Protein AF-A0A9P6E8Z8-F1 (afdb_monomer_lite)

Foldseek 3Di:
DDDDDDPPDVVLVVLLVVVCVVVVVQWDFDFDCDPPRDRDPDTFTDRPDPVSVVVVVVVVVVDFQVSLLSNLLSQEPVPVVDDPVLSVQLSVVSVQQLDQDAFDADPPGDTHHRHVAEQDDALLSQQPCLPPQWYKYAHSTDDLFQFGIWTHHHLEIEREGEDEPPDGTDNVRSVVSSCVNHHPNNVRGHYHYYYDYDPPPPPPDDD

Sequence (207 aa):
MKPVGSICDDTQIHLAKKLSLKTEQILIKKVYRAESEELSSTFVFGIPTSYLAEVFWNVRAQISNAQALSLFVTLSSHWLTRTAAGWAHEQCMHAYMTGTGKPLSLLPSGLLHPTTRMLSGTVNALSYVGGQDNFYWFPSVEDFEGVDALLGEKDDIYALQATIVDEHRSPIQGLRKVWNAIAPVARLKKWHIVYCGGQSGSSAGLY

Structure (mmCIF, N/CA/C/O backbone):
data_AF-A0A9P6E8Z8-F1
#
_entry.id   AF-A0A9P6E8Z8-F1
#
loop_
_atom_site.group_PDB
_atom_site.id
_atom_site.type_symbol
_atom_site.label_atom_id
_atom_site.label_alt_id
_atom_site.label_comp_id
_atom_site.label_asym_id
_atom_site.label_entity_id
_atom_site.label_seq_id
_atom_site.pdbx_PDB_ins_code
_atom_site.Cartn_x
_atom_site.Cartn_y
_atom_site.Cartn_z
_atom_site.occupancy
_atom_site.B_iso_or_equiv
_atom_site.auth_seq_id
_atom_site.auth_comp_id
_atom_site.auth_asym_id
_atom_site.auth_atom_id
_atom_site.pdbx_PDB_model_num
ATOM 1 N N . MET A 1 1 ? 25.166 22.534 -24.088 1.00 33.34 1 MET A N 1
ATOM 2 C CA . MET A 1 1 ? 25.012 21.358 -23.204 1.00 33.34 1 MET A CA 1
ATOM 3 C C . MET A 1 1 ? 24.994 21.834 -21.761 1.00 33.34 1 MET A C 1
ATOM 5 O O . MET A 1 1 ? 26.003 22.335 -21.289 1.00 33.34 1 MET A O 1
ATOM 9 N N . LYS A 1 2 ? 23.839 21.761 -21.096 1.00 23.55 2 LYS A N 1
ATOM 10 C CA . LYS A 1 2 ? 23.701 21.925 -19.641 1.00 23.55 2 LYS A CA 1
ATOM 11 C C . LYS A 1 2 ? 23.247 20.570 -19.085 1.00 23.55 2 LYS A C 1
ATOM 13 O O . LYS A 1 2 ? 22.418 19.944 -19.747 1.00 23.55 2 LYS A O 1
ATOM 18 N N . PRO A 1 3 ? 23.766 20.098 -17.941 1.00 30.08 3 PRO A N 1
ATOM 19 C CA . PRO A 1 3 ? 23.301 18.852 -17.356 1.00 30.08 3 PRO A CA 1
ATOM 20 C C . PRO A 1 3 ? 21.921 19.079 -16.731 1.00 30.08 3 PRO A C 1
ATOM 22 O O . PRO A 1 3 ? 21.715 20.029 -15.974 1.00 30.08 3 PRO A O 1
ATOM 25 N N . VAL A 1 4 ? 20.970 18.220 -17.093 1.00 29.59 4 VAL A N 1
ATOM 26 C CA . VAL A 1 4 ? 19.663 18.107 -16.442 1.00 29.59 4 VAL A CA 1
ATOM 27 C C . VAL A 1 4 ? 19.915 17.435 -15.095 1.00 29.59 4 VAL A C 1
ATOM 29 O O . VAL A 1 4 ? 20.394 16.305 -15.040 1.00 29.59 4 VAL A O 1
ATOM 32 N N . GLY A 1 5 ? 19.702 18.194 -14.021 1.00 28.83 5 GLY A N 1
ATOM 33 C CA . GLY A 1 5 ? 19.986 17.785 -12.651 1.00 28.83 5 GLY A CA 1
ATOM 34 C C . GLY A 1 5 ? 19.169 16.568 -12.224 1.00 28.83 5 GLY A C 1
ATOM 35 O O . GLY A 1 5 ? 17.957 16.517 -12.420 1.00 28.83 5 GLY A O 1
ATOM 36 N N . SER A 1 6 ? 19.898 15.616 -11.646 1.00 34.31 6 SER A N 1
ATOM 37 C CA . SER A 1 6 ? 19.476 14.394 -10.964 1.00 34.31 6 SER A CA 1
ATOM 38 C C . SER A 1 6 ? 18.164 14.523 -10.179 1.00 34.31 6 SER A C 1
ATOM 40 O O . SER A 1 6 ? 18.063 15.307 -9.235 1.00 34.31 6 SER A O 1
ATOM 42 N N . ILE A 1 7 ? 17.179 13.694 -10.534 1.00 40.09 7 ILE A N 1
ATOM 43 C CA . ILE A 1 7 ? 15.932 13.480 -9.785 1.00 40.09 7 ILE A CA 1
ATOM 44 C C . ILE A 1 7 ? 16.170 12.340 -8.783 1.00 40.09 7 ILE A C 1
ATOM 46 O O . ILE A 1 7 ? 15.668 11.236 -8.945 1.00 40.09 7 ILE A O 1
ATOM 50 N N . CYS A 1 8 ? 17.030 12.589 -7.801 1.00 37.97 8 CYS A N 1
ATOM 51 C CA . CYS A 1 8 ? 17.064 11.975 -6.470 1.00 37.97 8 CYS A CA 1
ATOM 52 C C . CYS A 1 8 ? 18.370 12.414 -5.813 1.00 37.97 8 CYS A C 1
ATOM 54 O O . CYS A 1 8 ? 19.464 12.141 -6.298 1.00 37.97 8 CYS A O 1
ATOM 56 N N . ASP A 1 9 ? 18.224 13.160 -4.732 1.00 34.72 9 ASP A N 1
ATOM 57 C CA . ASP A 1 9 ? 19.297 13.825 -4.009 1.00 34.72 9 ASP A CA 1
ATOM 58 C C . ASP A 1 9 ? 20.207 12.792 -3.305 1.00 34.72 9 ASP A C 1
ATOM 60 O O . ASP A 1 9 ? 19.722 11.975 -2.512 1.00 34.72 9 ASP A O 1
ATOM 64 N N . ASP A 1 10 ? 21.524 12.835 -3.553 1.00 31.88 10 ASP A N 1
ATOM 65 C CA . ASP A 1 10 ? 22.547 11.935 -2.970 1.00 31.88 10 ASP A CA 1
ATOM 66 C C . ASP A 1 10 ? 22.533 11.925 -1.427 1.00 31.88 10 ASP A C 1
ATOM 68 O O . ASP A 1 10 ? 22.982 10.983 -0.762 1.00 31.88 10 ASP A O 1
ATOM 72 N N . THR A 1 11 ? 21.940 12.961 -0.840 1.00 32.69 11 THR A N 1
ATOM 73 C CA . THR A 1 11 ? 21.722 13.126 0.596 1.00 32.69 11 THR A CA 1
ATOM 74 C C . THR A 1 11 ? 20.830 12.021 1.190 1.00 32.69 11 THR A C 1
ATOM 76 O O . THR A 1 11 ? 21.037 11.608 2.337 1.00 32.69 11 THR A O 1
ATOM 79 N N . GLN A 1 12 ? 19.886 11.465 0.417 1.00 33.34 12 GLN A N 1
ATOM 80 C CA . GLN A 1 12 ? 19.025 10.365 0.878 1.00 33.34 12 GLN A CA 1
ATOM 81 C C . GLN A 1 12 ? 19.776 9.031 0.982 1.00 33.34 12 GLN A C 1
ATOM 83 O O . GLN A 1 12 ? 19.528 8.255 1.906 1.00 33.34 12 GLN A O 1
ATOM 88 N N . ILE A 1 13 ? 20.755 8.790 0.106 1.00 33.22 13 ILE A N 1
ATOM 89 C CA . ILE A 1 13 ? 21.535 7.542 0.072 1.00 33.22 13 ILE A CA 1
ATOM 90 C C . ILE A 1 13 ? 22.430 7.427 1.316 1.00 33.22 13 ILE A C 1
ATOM 92 O O . ILE A 1 13 ? 22.600 6.342 1.879 1.00 33.22 13 ILE A O 1
ATOM 96 N N . HIS A 1 14 ? 22.986 8.545 1.791 1.00 27.41 14 HIS A N 1
ATOM 97 C CA . HIS A 1 14 ? 23.871 8.546 2.958 1.00 27.41 14 HIS A CA 1
ATOM 98 C C . HIS A 1 14 ? 23.107 8.361 4.284 1.00 27.41 14 HIS A C 1
ATOM 100 O O . HIS A 1 14 ? 23.566 7.641 5.176 1.00 27.41 14 HIS A O 1
ATOM 106 N N . LEU A 1 15 ? 21.909 8.949 4.401 1.00 30.08 15 LEU A N 1
ATOM 107 C CA . LEU A 1 15 ? 21.001 8.739 5.536 1.00 30.08 15 LEU A CA 1
ATOM 108 C C . LEU A 1 15 ? 20.424 7.317 5.555 1.00 30.08 15 LEU A C 1
ATOM 110 O O . LEU A 1 15 ? 20.416 6.693 6.618 1.00 30.08 15 LEU A O 1
ATOM 114 N N . ALA A 1 16 ? 20.041 6.780 4.391 1.00 31.48 16 ALA A N 1
ATOM 115 C CA . ALA A 1 16 ? 19.582 5.401 4.245 1.00 31.48 16 ALA A CA 1
ATOM 116 C C . ALA A 1 16 ? 20.654 4.401 4.698 1.00 31.48 16 ALA A C 1
ATOM 118 O O . ALA A 1 16 ? 20.351 3.515 5.485 1.00 31.48 16 ALA A O 1
ATOM 119 N N . LYS A 1 17 ? 21.932 4.591 4.334 1.00 31.97 17 LYS A N 1
ATOM 120 C CA . LYS A 1 17 ? 23.037 3.728 4.807 1.00 31.97 17 LYS A CA 1
ATOM 121 C C . LYS A 1 17 ? 23.238 3.779 6.326 1.00 31.97 17 LYS A C 1
ATOM 123 O O . LYS A 1 17 ? 23.462 2.745 6.954 1.00 31.97 17 LYS A O 1
ATOM 128 N N . LYS A 1 18 ? 23.138 4.966 6.935 1.00 29.23 18 LYS A N 1
ATOM 129 C CA . LYS A 1 18 ? 23.341 5.152 8.385 1.00 29.23 18 LYS A CA 1
ATOM 130 C C . LYS A 1 18 ? 22.172 4.609 9.221 1.00 29.23 18 LYS A C 1
ATOM 132 O O . LYS A 1 18 ? 22.393 4.154 10.343 1.00 29.23 18 LYS A O 1
ATOM 137 N N . LEU A 1 19 ? 20.952 4.623 8.673 1.00 34.81 19 LEU A N 1
ATOM 138 C CA . LEU A 1 19 ? 19.773 3.964 9.246 1.00 34.81 19 LEU A CA 1
ATOM 139 C C . LEU A 1 19 ? 19.753 2.455 8.953 1.00 34.81 19 LEU A C 1
ATOM 141 O O . LEU A 1 19 ? 19.424 1.699 9.861 1.00 34.81 19 LEU A O 1
ATOM 145 N N . SER A 1 20 ? 20.185 2.000 7.769 1.00 37.44 20 SER A N 1
ATOM 146 C CA . SER A 1 20 ? 20.313 0.576 7.397 1.00 37.44 20 SER A CA 1
ATOM 147 C C . SER A 1 20 ? 21.204 -0.162 8.386 1.00 37.44 20 SER A C 1
ATOM 149 O O . SER A 1 20 ? 20.774 -1.141 8.979 1.00 37.44 20 SER A O 1
ATOM 151 N N . LEU A 1 21 ? 22.381 0.392 8.703 1.00 37.47 21 LEU A N 1
ATOM 152 C CA . LEU A 1 21 ? 23.319 -0.206 9.663 1.00 37.47 21 LEU A CA 1
ATOM 153 C C . LEU A 1 21 ? 22.761 -0.333 11.091 1.00 37.47 21 LEU A C 1
ATOM 155 O O . LEU A 1 21 ? 23.173 -1.226 11.826 1.00 37.47 21 LEU A O 1
ATOM 159 N N . LYS A 1 22 ? 21.834 0.544 11.504 1.00 41.53 22 LYS A N 1
ATOM 160 C CA . LYS A 1 22 ? 21.153 0.441 12.809 1.00 41.53 22 LYS A CA 1
ATOM 161 C C . LYS A 1 22 ? 19.902 -0.439 12.758 1.00 41.53 22 LYS A C 1
ATOM 163 O O . LYS A 1 22 ? 19.555 -1.052 13.759 1.00 41.53 22 LYS A O 1
ATOM 168 N N . THR A 1 23 ? 19.231 -0.511 11.611 1.00 41.38 23 THR A N 1
ATOM 169 C CA . THR A 1 23 ? 17.977 -1.260 11.439 1.00 41.38 23 THR A CA 1
ATOM 170 C C . THR A 1 23 ? 18.237 -2.737 11.134 1.00 41.38 23 THR A C 1
ATOM 172 O O . THR A 1 23 ? 17.510 -3.596 11.627 1.00 41.38 23 THR A O 1
ATOM 175 N N . GLU A 1 24 ? 19.328 -3.056 10.432 1.00 37.97 24 GLU A N 1
ATOM 176 C CA . GLU A 1 24 ? 19.839 -4.424 10.257 1.00 37.97 24 GLU A CA 1
ATOM 177 C C . GLU A 1 24 ? 20.152 -5.102 11.598 1.00 37.97 24 GLU A C 1
ATOM 179 O O . GLU A 1 24 ? 20.042 -6.317 11.708 1.00 37.97 24 GLU A O 1
ATOM 184 N N . GLN A 1 25 ? 20.471 -4.332 12.646 1.00 42.62 25 GLN A N 1
ATOM 185 C CA . GLN A 1 25 ? 20.669 -4.868 13.999 1.00 42.62 25 GLN A CA 1
ATOM 186 C C . GLN A 1 25 ? 19.350 -5.238 14.703 1.00 42.62 25 GLN A C 1
ATOM 188 O O . GLN A 1 25 ? 19.369 -6.003 15.664 1.00 42.62 25 GLN A O 1
ATOM 193 N N . ILE A 1 26 ? 18.208 -4.711 14.244 1.00 46.09 26 ILE A N 1
ATOM 194 C CA . ILE A 1 26 ? 16.875 -4.955 14.829 1.00 46.09 26 ILE A CA 1
ATOM 195 C C . ILE A 1 26 ? 16.113 -6.037 14.047 1.00 46.09 26 ILE A C 1
ATOM 197 O O . ILE A 1 26 ? 15.301 -6.769 14.618 1.00 46.09 26 ILE A O 1
ATOM 201 N N . LEU A 1 27 ? 16.367 -6.156 12.743 1.00 43.16 27 LEU A N 1
ATOM 202 C CA . LEU A 1 27 ? 15.684 -7.097 11.859 1.00 43.16 27 LEU A CA 1
ATOM 203 C C . LEU A 1 27 ? 16.466 -8.400 11.739 1.00 43.16 27 LEU A C 1
ATOM 205 O O . LEU A 1 27 ? 17.565 -8.442 11.194 1.00 43.16 27 LEU A O 1
ATOM 209 N N . ILE A 1 28 ? 15.855 -9.493 12.185 1.00 51.19 28 ILE A N 1
ATOM 210 C CA . ILE A 1 28 ? 16.417 -10.828 11.997 1.00 51.19 28 ILE A CA 1
ATOM 211 C C . ILE A 1 28 ? 15.802 -11.428 10.733 1.00 51.19 28 ILE A C 1
ATOM 213 O O . ILE A 1 28 ? 14.577 -11.492 10.595 1.00 51.19 28 ILE A O 1
ATOM 217 N N . LYS A 1 29 ? 16.651 -11.910 9.818 1.00 45.69 29 LYS A N 1
ATOM 218 C CA . LYS A 1 29 ? 16.220 -12.803 8.736 1.00 45.69 29 LYS A CA 1
ATOM 219 C C . LYS A 1 29 ? 15.760 -14.116 9.363 1.00 45.69 29 LYS A C 1
ATOM 221 O O . LYS A 1 29 ? 16.588 -14.905 9.813 1.00 45.69 29 LYS A O 1
ATOM 226 N N . LYS A 1 30 ? 14.450 -14.355 9.417 1.00 44.59 30 LYS A N 1
ATOM 227 C CA . LYS A 1 30 ? 13.923 -15.660 9.822 1.00 44.59 30 LYS A CA 1
ATOM 228 C C . LYS A 1 30 ? 13.809 -16.547 8.586 1.00 44.59 30 LYS A C 1
ATOM 230 O O . LYS A 1 30 ? 13.165 -16.167 7.610 1.00 44.59 30 LYS A O 1
ATOM 235 N N . VAL A 1 31 ? 14.444 -17.717 8.637 1.00 43.28 31 VAL A N 1
ATOM 236 C CA . VAL A 1 31 ? 14.192 -18.812 7.690 1.00 43.28 31 VAL A CA 1
ATOM 237 C C . VAL A 1 31 ? 12.816 -19.376 8.023 1.00 43.28 31 VAL A C 1
ATOM 239 O O . VAL A 1 31 ? 12.587 -19.794 9.160 1.00 43.28 31 VAL A O 1
ATOM 242 N N . TYR A 1 32 ? 11.894 -19.364 7.064 1.00 38.25 32 TYR A N 1
ATOM 243 C CA . TYR A 1 32 ? 10.604 -20.016 7.245 1.00 38.25 32 TYR A CA 1
ATOM 244 C C . TYR A 1 32 ? 10.781 -21.530 7.088 1.00 38.25 32 TYR A C 1
ATOM 246 O O . TYR A 1 32 ? 11.145 -22.010 6.016 1.00 38.25 32 TYR A O 1
ATOM 254 N N . ARG A 1 33 ? 10.535 -22.294 8.157 1.00 35.91 33 ARG A N 1
ATOM 255 C CA . ARG A 1 33 ? 10.440 -23.756 8.089 1.00 35.91 33 ARG A CA 1
ATOM 256 C C . ARG A 1 33 ? 8.957 -24.100 8.002 1.00 35.91 33 ARG A C 1
ATOM 258 O O . ARG A 1 33 ? 8.249 -23.952 8.994 1.00 35.91 33 ARG A O 1
ATOM 265 N N . ALA A 1 34 ? 8.485 -24.469 6.814 1.00 39.81 34 ALA A N 1
ATOM 266 C CA . ALA A 1 34 ? 7.140 -25.008 6.670 1.00 39.81 34 ALA A CA 1
ATOM 267 C C . ALA A 1 34 ? 7.036 -26.329 7.457 1.00 39.81 34 ALA A C 1
ATOM 269 O O . ALA A 1 34 ? 8.028 -27.039 7.618 1.00 39.81 34 ALA A O 1
ATOM 270 N N . GLU A 1 35 ? 5.841 -26.655 7.955 1.00 45.00 35 GLU A N 1
ATOM 271 C CA . GLU A 1 35 ? 5.564 -27.934 8.635 1.00 45.00 35 GLU A CA 1
ATOM 272 C C . GLU A 1 35 ? 5.669 -29.149 7.689 1.00 45.00 35 GLU A C 1
ATOM 274 O O . GLU A 1 35 ? 5.689 -30.287 8.146 1.00 45.00 35 GLU A O 1
ATOM 279 N N . SER A 1 36 ? 5.809 -28.919 6.378 1.00 44.66 36 SER A N 1
ATOM 280 C CA . SER A 1 36 ? 6.310 -29.899 5.413 1.00 44.66 36 SER A CA 1
ATOM 281 C C . SER A 1 36 ? 7.801 -29.661 5.170 1.00 44.66 36 SER A C 1
ATOM 283 O O . SER A 1 36 ? 8.195 -28.530 4.901 1.00 44.66 36 SER A O 1
ATOM 285 N N . GLU A 1 37 ? 8.609 -30.719 5.217 1.00 43.28 37 GLU A N 1
ATOM 286 C CA . GLU A 1 37 ? 10.086 -30.756 5.191 1.00 43.28 37 GLU A CA 1
ATOM 287 C C . GLU A 1 37 ? 10.813 -30.081 4.003 1.00 43.28 37 GLU A C 1
ATOM 289 O O . GLU A 1 37 ? 12.029 -30.213 3.870 1.00 43.28 37 GLU A O 1
ATOM 294 N N . GLU A 1 38 ? 10.137 -29.299 3.166 1.00 41.94 38 GLU A N 1
ATOM 295 C CA . GLU A 1 38 ? 10.789 -28.478 2.153 1.00 41.94 38 GLU A CA 1
ATOM 296 C C . GLU A 1 38 ? 11.230 -27.136 2.752 1.00 41.94 38 GLU A C 1
ATOM 298 O O . GLU A 1 38 ? 10.431 -26.288 3.160 1.00 41.94 38 GLU A O 1
ATOM 303 N N . LEU A 1 39 ? 12.550 -26.945 2.814 1.00 39.56 39 LEU A N 1
ATOM 304 C CA . LEU A 1 39 ? 13.177 -25.661 3.107 1.00 39.56 39 LEU A CA 1
ATOM 305 C C . LEU A 1 39 ? 12.722 -24.637 2.060 1.00 39.56 39 LEU A C 1
ATOM 307 O O . LEU A 1 39 ? 13.275 -24.554 0.967 1.00 39.56 39 LEU A O 1
ATOM 311 N N . SER A 1 40 ? 11.723 -23.832 2.408 1.00 42.25 40 SER A N 1
ATOM 312 C CA . SER A 1 40 ? 11.381 -22.643 1.641 1.00 42.25 40 SER A CA 1
ATOM 313 C C . SER A 1 40 ? 12.556 -21.669 1.721 1.00 42.25 40 SER A C 1
ATOM 315 O O . SER A 1 40 ? 12.925 -21.213 2.803 1.00 42.25 40 SER A O 1
ATOM 317 N N . SER A 1 41 ? 13.140 -21.300 0.579 1.00 42.84 41 SER A N 1
ATOM 318 C CA . SER A 1 41 ? 14.168 -20.250 0.470 1.00 42.84 41 SER A CA 1
ATOM 319 C C . SER A 1 41 ? 13.624 -18.839 0.753 1.00 42.84 41 SER A C 1
ATOM 321 O O . SER A 1 41 ? 14.275 -17.840 0.446 1.00 42.84 41 SER A O 1
ATOM 323 N N . THR A 1 42 ? 12.415 -18.741 1.308 1.00 46.62 42 THR A N 1
ATOM 324 C CA . THR A 1 42 ? 11.724 -17.487 1.582 1.00 46.62 42 THR A CA 1
ATOM 325 C C . THR A 1 42 ? 12.133 -16.989 2.961 1.00 46.62 42 THR A C 1
ATOM 327 O O . THR A 1 42 ? 11.754 -17.544 3.995 1.00 46.62 42 THR A O 1
ATOM 330 N N . PHE A 1 43 ? 12.934 -15.929 2.978 1.00 47.97 43 PHE A N 1
ATOM 331 C CA . PHE A 1 43 ? 13.264 -15.206 4.197 1.00 47.97 43 PHE A CA 1
ATOM 332 C C . PHE A 1 43 ? 12.222 -14.117 4.419 1.00 47.97 43 PHE A C 1
ATOM 334 O O . PHE A 1 43 ? 11.948 -13.329 3.518 1.00 47.97 43 PHE A O 1
ATOM 341 N N . VAL A 1 44 ? 11.677 -14.042 5.632 1.00 51.06 44 VAL A N 1
ATOM 342 C CA . VAL A 1 44 ? 10.819 -12.927 6.044 1.00 51.06 44 VAL A CA 1
ATOM 343 C C . VAL A 1 44 ? 11.600 -12.101 7.054 1.00 51.06 44 VAL A C 1
ATOM 345 O O . VAL A 1 44 ? 12.089 -12.632 8.058 1.00 51.06 44 VAL A O 1
ATOM 348 N N . PHE A 1 45 ? 11.742 -10.800 6.799 1.00 57.47 45 PHE A N 1
ATOM 349 C CA . PHE A 1 45 ? 12.259 -9.900 7.823 1.00 57.47 45 PHE A CA 1
ATOM 350 C C . PHE A 1 45 ? 11.200 -9.753 8.913 1.00 57.47 45 PHE A C 1
ATOM 352 O O . PHE A 1 45 ? 10.065 -9.353 8.656 1.00 57.47 45 PHE A O 1
ATOM 359 N N . GLY A 1 46 ? 11.569 -10.110 10.139 1.00 61.81 46 GLY A N 1
ATOM 360 C CA . GLY A 1 46 ? 10.682 -10.027 11.288 1.00 61.81 46 GLY A CA 1
ATOM 361 C C . GLY A 1 46 ? 11.372 -9.328 12.444 1.00 61.81 46 GLY A C 1
ATOM 362 O O . GLY A 1 46 ? 12.547 -9.578 12.720 1.00 61.81 46 GLY A O 1
ATOM 363 N N . ILE A 1 47 ? 10.624 -8.484 13.151 1.00 67.62 47 ILE A N 1
ATOM 364 C CA . ILE A 1 47 ? 11.075 -7.959 14.436 1.00 67.62 47 ILE A CA 1
ATOM 365 C C . ILE A 1 47 ? 10.873 -9.077 15.468 1.00 67.62 47 ILE A C 1
ATOM 367 O O . ILE A 1 47 ? 9.760 -9.593 15.599 1.00 67.62 47 ILE A O 1
ATOM 371 N N . PRO A 1 48 ? 11.935 -9.538 16.146 1.00 68.81 48 PRO A N 1
ATOM 372 C CA . PRO A 1 48 ? 11.917 -10.835 16.816 1.00 68.81 48 PRO A CA 1
ATOM 373 C C . PRO A 1 48 ? 11.069 -10.878 18.090 1.00 68.81 48 PRO A C 1
ATOM 375 O O . PRO A 1 48 ? 10.661 -11.970 18.483 1.00 68.81 48 PRO A O 1
ATOM 378 N N . THR A 1 49 ? 10.787 -9.733 18.714 1.00 72.56 49 THR A N 1
ATOM 379 C CA . THR A 1 49 ? 10.013 -9.644 19.960 1.00 72.56 49 THR A CA 1
ATOM 380 C C . THR A 1 49 ? 8.953 -8.549 19.879 1.00 72.56 49 THR A C 1
ATOM 382 O O . THR A 1 49 ? 9.118 -7.566 19.156 1.00 72.56 49 THR A O 1
ATOM 385 N N . SER A 1 50 ? 7.876 -8.698 20.656 1.00 70.56 50 SER A N 1
ATOM 386 C CA . SER A 1 50 ? 6.839 -7.667 20.808 1.00 70.56 50 SER A CA 1
ATOM 387 C C . SER A 1 50 ? 7.412 -6.357 21.348 1.00 70.56 50 SER A C 1
ATOM 389 O O . SER A 1 50 ? 7.059 -5.301 20.844 1.00 70.56 50 SER A O 1
ATOM 391 N N . TYR A 1 51 ? 8.356 -6.429 22.291 1.00 70.50 51 TYR A N 1
ATOM 392 C CA . TYR A 1 51 ? 9.058 -5.262 22.831 1.00 70.50 51 TYR A CA 1
ATOM 393 C C . TYR A 1 51 ? 9.817 -4.483 21.747 1.00 70.50 51 TYR A C 1
ATOM 395 O O . TYR A 1 51 ? 9.656 -3.274 21.616 1.00 70.50 51 TYR A O 1
ATOM 403 N N . LEU A 1 52 ? 10.619 -5.166 20.919 1.00 72.56 52 LEU A N 1
ATOM 404 C CA . LEU A 1 52 ? 11.337 -4.501 19.828 1.00 72.56 52 LEU A CA 1
ATOM 405 C C . LEU A 1 52 ? 10.381 -3.992 18.750 1.00 72.56 52 LEU A C 1
ATOM 407 O O . LEU A 1 52 ? 10.648 -2.956 18.147 1.00 72.56 52 LEU A O 1
ATOM 411 N N . ALA A 1 53 ? 9.272 -4.697 18.513 1.00 70.38 53 ALA A N 1
ATOM 412 C CA . ALA A 1 53 ? 8.244 -4.239 17.589 1.00 70.38 53 ALA A CA 1
ATOM 413 C C . ALA A 1 53 ? 7.598 -2.951 18.105 1.00 70.38 53 ALA A C 1
ATOM 415 O O . ALA A 1 53 ? 7.457 -2.000 17.348 1.00 70.38 53 ALA A O 1
ATOM 416 N N . GLU A 1 54 ? 7.278 -2.882 19.394 1.00 72.12 54 GLU A N 1
ATOM 417 C CA . GLU A 1 54 ? 6.739 -1.688 20.038 1.00 72.12 54 GLU A CA 1
ATOM 418 C C . GLU A 1 54 ? 7.715 -0.510 19.948 1.00 72.12 54 GLU A C 1
ATOM 420 O O . GLU A 1 54 ? 7.335 0.567 19.494 1.00 72.12 54 GLU A O 1
ATOM 425 N N . VAL A 1 55 ? 8.994 -0.718 20.281 1.00 77.25 55 VAL A N 1
ATOM 426 C CA . VAL A 1 55 ? 10.037 0.310 20.127 1.00 77.25 55 VAL A CA 1
ATOM 427 C C . VAL A 1 55 ? 10.126 0.781 18.676 1.00 77.25 55 VAL A C 1
ATOM 429 O O . VAL A 1 55 ? 10.148 1.984 18.417 1.00 77.25 55 VAL A O 1
ATOM 432 N N . PHE A 1 56 ? 10.133 -0.149 17.721 1.00 79.38 56 PHE A N 1
ATOM 433 C CA . PHE A 1 56 ? 10.180 0.173 16.300 1.00 79.38 56 PHE A CA 1
ATOM 434 C C . PHE A 1 56 ? 8.964 0.993 15.858 1.00 79.38 56 PHE A C 1
ATOM 436 O O . PHE A 1 56 ? 9.135 2.023 15.208 1.00 79.38 56 PHE A O 1
ATOM 443 N N . TRP A 1 57 ? 7.748 0.583 16.229 1.00 77.88 57 TRP A N 1
ATOM 444 C CA . TRP A 1 57 ? 6.520 1.300 15.878 1.00 77.88 57 TRP A CA 1
ATOM 445 C C . TRP A 1 57 ? 6.446 2.677 16.541 1.00 77.88 57 TRP A C 1
ATOM 447 O O . TRP A 1 57 ? 6.037 3.637 15.888 1.00 77.88 57 TRP A O 1
ATOM 457 N N . ASN A 1 58 ? 6.923 2.808 17.781 1.00 74.75 58 ASN A N 1
ATOM 458 C CA . ASN A 1 58 ? 7.009 4.084 18.489 1.00 74.75 58 ASN A CA 1
ATOM 459 C C . ASN A 1 58 ? 7.987 5.048 17.809 1.00 74.75 58 ASN A C 1
ATOM 461 O O . ASN A 1 58 ? 7.649 6.209 17.584 1.00 74.75 58 ASN A O 1
ATOM 465 N N . VAL A 1 59 ? 9.177 4.575 17.424 1.00 79.88 59 VAL A N 1
ATOM 466 C CA . VAL A 1 59 ? 10.140 5.383 16.657 1.00 79.88 59 VAL A CA 1
ATOM 467 C C . VAL A 1 59 ? 9.570 5.725 15.282 1.00 79.88 59 VAL A C 1
ATOM 469 O O . VAL A 1 59 ? 9.658 6.870 14.841 1.00 79.88 59 VAL A O 1
ATOM 472 N N . ARG A 1 60 ? 8.919 4.767 14.615 1.00 79.56 60 ARG A N 1
ATOM 473 C CA . ARG A 1 60 ? 8.261 5.001 13.329 1.00 79.56 60 ARG A CA 1
ATOM 474 C C . ARG A 1 60 ? 7.201 6.099 13.432 1.00 79.56 60 ARG A C 1
ATOM 476 O O . ARG A 1 60 ? 7.142 6.944 12.543 1.00 79.56 60 ARG A O 1
ATOM 483 N N . ALA A 1 61 ? 6.394 6.130 14.488 1.00 75.94 61 ALA A N 1
ATOM 484 C CA . ALA A 1 61 ? 5.375 7.162 14.680 1.00 75.94 61 ALA A CA 1
ATOM 485 C C . ALA A 1 61 ? 5.959 8.586 14.804 1.00 75.94 61 ALA A C 1
ATOM 487 O O . ALA A 1 61 ? 5.247 9.557 14.565 1.00 75.94 61 ALA A O 1
ATOM 488 N N . GLN A 1 62 ? 7.247 8.715 15.140 1.00 79.06 62 GLN A N 1
ATOM 489 C CA . GLN A 1 62 ? 7.928 9.997 15.346 1.00 79.06 62 GLN A CA 1
ATOM 490 C C . GLN A 1 62 ? 8.679 10.515 14.109 1.00 79.06 62 GLN A C 1
ATOM 492 O O . GLN A 1 62 ? 9.121 11.663 14.105 1.00 79.06 62 GLN A O 1
ATOM 497 N N . ILE A 1 63 ? 8.843 9.698 13.063 1.00 81.12 63 ILE A N 1
ATOM 498 C CA . ILE A 1 63 ? 9.561 10.089 11.838 1.00 81.12 63 ILE A CA 1
ATOM 499 C C . ILE A 1 63 ? 8.600 10.502 10.717 1.00 81.12 63 ILE A C 1
ATOM 501 O O . ILE A 1 63 ? 7.451 10.055 10.652 1.00 81.12 63 ILE A O 1
ATOM 505 N N . SER A 1 64 ? 9.080 11.340 9.796 1.00 84.31 64 SER A N 1
ATOM 506 C CA . SER A 1 64 ? 8.286 11.800 8.650 1.00 84.31 64 SER A CA 1
ATOM 507 C C . SER A 1 64 ? 8.000 10.672 7.649 1.00 84.31 64 SER A C 1
ATOM 509 O O . SER A 1 64 ? 8.712 9.665 7.603 1.00 84.31 64 SER A O 1
ATOM 511 N N . ASN A 1 65 ? 6.988 10.846 6.789 1.00 83.88 65 ASN A N 1
ATOM 512 C CA . ASN A 1 65 ? 6.697 9.880 5.719 1.00 83.88 65 ASN A CA 1
ATOM 513 C C . ASN A 1 65 ? 7.884 9.684 4.777 1.00 83.88 65 ASN A C 1
ATOM 515 O O . ASN A 1 65 ? 8.162 8.554 4.400 1.00 83.88 65 ASN A O 1
ATOM 519 N N . ALA A 1 66 ? 8.629 10.748 4.463 1.00 82.62 66 ALA A N 1
ATOM 520 C CA . ALA A 1 66 ? 9.829 10.651 3.634 1.00 82.62 66 ALA A CA 1
ATOM 521 C C . ALA A 1 66 ? 10.904 9.758 4.282 1.00 82.62 66 ALA A C 1
ATOM 523 O O . ALA A 1 66 ? 11.488 8.901 3.622 1.00 82.62 66 ALA A O 1
ATOM 524 N N . GLN A 1 67 ? 11.130 9.911 5.592 1.00 81.56 67 GLN A N 1
ATOM 525 C CA . GLN A 1 67 ? 12.081 9.076 6.334 1.00 81.56 67 GLN A CA 1
ATOM 526 C C . GLN A 1 67 ? 11.613 7.622 6.421 1.00 81.56 67 GLN A C 1
ATOM 528 O O . GLN A 1 67 ? 12.403 6.698 6.241 1.00 81.56 67 GLN A O 1
ATOM 533 N N . ALA A 1 68 ? 10.326 7.411 6.673 1.00 81.19 68 ALA A N 1
ATOM 534 C CA . ALA A 1 68 ? 9.748 6.080 6.739 1.00 81.19 68 ALA A CA 1
ATOM 535 C C . ALA A 1 68 ? 9.728 5.371 5.382 1.00 81.19 68 ALA A C 1
ATOM 537 O O . ALA A 1 68 ? 9.992 4.174 5.321 1.00 81.19 68 ALA A O 1
ATOM 538 N N . LEU A 1 69 ? 9.466 6.099 4.297 1.00 81.19 69 LEU A N 1
ATOM 539 C CA . LEU A 1 69 ? 9.548 5.564 2.946 1.00 81.19 69 LEU A CA 1
ATOM 540 C C . LEU A 1 69 ? 10.977 5.115 2.641 1.00 81.19 69 LEU A C 1
ATOM 542 O O . LEU A 1 69 ? 11.170 3.976 2.239 1.00 81.19 69 LEU A O 1
ATOM 546 N N . SER A 1 70 ? 11.975 5.957 2.926 1.00 81.44 70 SER A N 1
ATOM 547 C CA . SER A 1 70 ? 13.390 5.595 2.773 1.00 81.44 70 SER A CA 1
ATOM 548 C C . SER A 1 70 ? 13.753 4.326 3.559 1.00 81.44 70 SER A C 1
ATOM 550 O O . SER A 1 70 ? 14.420 3.436 3.027 1.00 81.44 70 SER A O 1
ATOM 552 N N . LEU A 1 71 ? 13.256 4.197 4.795 1.00 78.31 71 LEU A N 1
ATOM 553 C CA . LEU A 1 71 ? 13.435 2.998 5.610 1.00 78.31 71 LEU A CA 1
ATOM 554 C C . LEU A 1 71 ? 12.828 1.760 4.937 1.00 78.31 71 LEU A C 1
ATOM 556 O O . LEU A 1 71 ? 13.529 0.778 4.726 1.00 78.31 71 LEU A O 1
ATOM 560 N N . PHE A 1 72 ? 11.545 1.795 4.575 1.00 75.81 72 PHE A N 1
ATOM 561 C CA . PHE A 1 72 ? 10.863 0.626 4.014 1.00 75.81 72 PHE A CA 1
ATOM 562 C C . PHE A 1 72 ? 11.361 0.251 2.619 1.00 75.81 72 PHE A C 1
ATOM 564 O O . PHE A 1 72 ? 11.484 -0.931 2.332 1.00 75.81 72 PHE A O 1
ATOM 571 N N . VAL A 1 73 ? 11.738 1.226 1.793 1.00 74.62 73 VAL A N 1
ATOM 572 C CA . VAL A 1 73 ? 12.420 0.995 0.510 1.00 74.62 73 VAL A CA 1
ATOM 573 C C . VAL A 1 73 ? 13.735 0.245 0.723 1.00 74.62 73 VAL A C 1
ATOM 575 O O . VAL A 1 73 ? 14.018 -0.700 -0.003 1.00 74.62 73 VAL A O 1
ATOM 578 N N . THR A 1 74 ? 14.513 0.619 1.743 1.00 73.69 74 THR A N 1
ATOM 579 C CA . THR A 1 74 ? 15.788 -0.049 2.063 1.00 73.69 74 THR A CA 1
ATOM 580 C C . THR A 1 74 ? 15.581 -1.492 2.531 1.00 73.69 74 THR A C 1
ATOM 582 O O . THR A 1 74 ? 16.397 -2.363 2.245 1.00 73.69 74 THR A O 1
ATOM 585 N N . LEU A 1 75 ? 14.491 -1.750 3.257 1.00 69.25 75 LEU A N 1
ATOM 586 C CA . LEU A 1 75 ? 14.168 -3.074 3.797 1.00 69.25 75 LEU A CA 1
ATOM 587 C C . LEU A 1 75 ? 13.405 -3.970 2.817 1.00 69.25 75 LEU A C 1
ATOM 589 O O . LEU A 1 75 ? 13.339 -5.185 3.017 1.00 69.25 75 LEU A O 1
ATOM 593 N N . SER A 1 76 ? 12.803 -3.379 1.790 1.00 69.56 76 SER A N 1
ATOM 594 C CA . SER A 1 76 ? 11.991 -4.104 0.828 1.00 69.56 76 SER A CA 1
ATOM 595 C C . SER A 1 76 ? 12.858 -5.043 -0.001 1.00 69.56 76 SER A C 1
ATOM 597 O O . SER A 1 76 ? 13.956 -4.698 -0.427 1.00 69.56 76 SER A O 1
ATOM 599 N N . SER A 1 77 ? 12.342 -6.241 -0.266 1.00 65.06 77 SER A N 1
ATOM 600 C CA . SER A 1 77 ? 12.947 -7.164 -1.234 1.00 65.06 77 SER A CA 1
ATOM 601 C C . SER A 1 77 ? 12.444 -6.921 -2.664 1.00 65.06 77 SER A C 1
ATOM 603 O O . SER A 1 77 ? 12.895 -7.606 -3.574 1.00 65.06 77 SER A O 1
ATOM 605 N N . HIS A 1 78 ? 11.551 -5.943 -2.888 1.00 64.31 78 HIS A N 1
ATOM 606 C CA . HIS A 1 78 ? 10.984 -5.632 -4.215 1.00 64.31 78 HIS A CA 1
ATOM 607 C C . HIS A 1 78 ? 12.025 -5.227 -5.259 1.00 64.31 78 HIS A C 1
ATOM 609 O O . HIS A 1 78 ? 11.836 -5.487 -6.444 1.00 64.31 78 HIS A O 1
ATOM 615 N N . TRP A 1 79 ? 13.163 -4.657 -4.853 1.00 59.62 79 TRP A N 1
ATOM 616 C CA . TRP A 1 79 ? 14.243 -4.359 -5.800 1.00 59.62 79 TRP A CA 1
ATOM 617 C C . TRP A 1 79 ? 14.792 -5.619 -6.495 1.00 59.62 79 TRP A C 1
ATOM 619 O O . TRP A 1 79 ? 15.384 -5.503 -7.563 1.00 59.62 79 TRP A O 1
ATOM 629 N N . LEU A 1 80 ? 14.600 -6.814 -5.916 1.00 58.97 80 LEU A N 1
ATOM 630 C CA . LEU A 1 80 ? 15.028 -8.087 -6.509 1.00 58.97 80 LEU A CA 1
ATOM 631 C C . LEU A 1 80 ? 14.080 -8.593 -7.601 1.00 58.97 80 LEU A C 1
ATOM 633 O O . LEU A 1 80 ? 14.489 -9.419 -8.415 1.00 58.97 80 LEU A O 1
ATOM 637 N N . THR A 1 81 ? 12.823 -8.147 -7.606 1.00 65.19 81 THR A N 1
ATOM 638 C CA . THR A 1 81 ? 11.77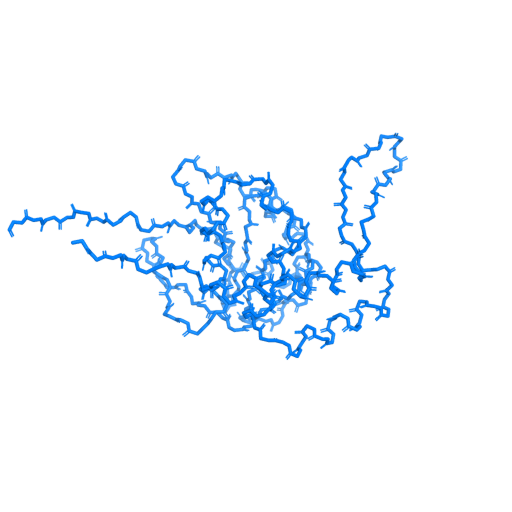8 -8.645 -8.516 1.00 65.19 81 THR A CA 1
ATOM 639 C C . THR A 1 81 ? 11.426 -7.654 -9.625 1.00 65.19 81 THR A C 1
ATOM 641 O O . THR A 1 81 ? 10.621 -7.982 -10.497 1.00 65.19 81 THR A O 1
ATOM 644 N N . ARG A 1 82 ? 12.049 -6.467 -9.641 1.00 71.06 82 ARG A N 1
ATOM 645 C CA . ARG A 1 82 ? 11.813 -5.410 -10.635 1.00 71.06 82 ARG A CA 1
ATOM 646 C C . ARG A 1 82 ? 13.081 -4.993 -11.366 1.00 71.06 82 ARG A C 1
ATOM 648 O O . ARG A 1 82 ? 14.194 -5.108 -10.858 1.00 71.06 82 ARG A O 1
ATOM 655 N N . THR A 1 83 ? 12.902 -4.429 -12.559 1.00 78.44 83 THR A N 1
ATOM 656 C CA . THR A 1 83 ? 13.966 -3.671 -13.221 1.00 78.44 83 THR A CA 1
ATOM 657 C C . THR A 1 83 ? 14.325 -2.435 -12.391 1.00 78.44 83 THR A C 1
ATOM 659 O O . THR A 1 83 ? 13.494 -1.899 -11.656 1.00 78.44 83 THR A O 1
ATOM 662 N N . ALA A 1 84 ? 15.558 -1.933 -12.523 1.00 77.88 84 ALA A N 1
ATOM 663 C CA . ALA A 1 84 ? 15.984 -0.726 -11.809 1.00 77.88 84 ALA A CA 1
ATOM 66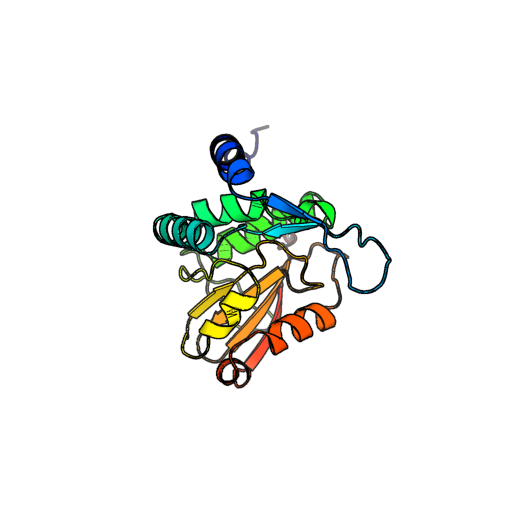4 C C . ALA A 1 84 ? 15.081 0.485 -12.119 1.00 77.88 84 ALA A C 1
ATOM 666 O O . ALA A 1 84 ? 14.773 1.274 -11.227 1.00 77.88 84 ALA A O 1
ATOM 667 N N . ALA A 1 85 ? 14.616 0.601 -13.369 1.00 79.31 85 ALA A N 1
ATOM 668 C CA . ALA A 1 85 ? 13.668 1.630 -13.779 1.00 79.31 85 ALA A CA 1
ATOM 669 C C . ALA A 1 85 ? 12.291 1.423 -13.130 1.00 79.31 85 ALA A C 1
ATOM 671 O O . ALA A 1 85 ? 11.747 2.370 -12.565 1.00 79.31 85 ALA A O 1
ATOM 672 N N . GLY A 1 86 ? 11.757 0.193 -13.151 1.00 79.94 86 GLY A N 1
ATOM 673 C CA . GLY A 1 86 ? 10.483 -0.146 -12.511 1.00 79.94 86 GLY A CA 1
ATOM 674 C C . GLY A 1 86 ? 10.493 0.159 -11.016 1.00 79.94 86 GLY A C 1
ATOM 675 O O . GLY A 1 86 ? 9.560 0.768 -10.499 1.00 79.94 86 GLY A O 1
ATOM 676 N N . TRP A 1 87 ? 11.596 -0.172 -10.345 1.00 81.88 87 TRP A N 1
ATOM 677 C CA . TRP A 1 87 ? 11.786 0.116 -8.928 1.00 81.88 87 TRP A CA 1
ATOM 678 C C . TRP A 1 87 ? 11.895 1.615 -8.622 1.00 81.88 87 TRP A C 1
ATOM 680 O O . TRP A 1 87 ? 11.316 2.091 -7.648 1.00 81.88 87 TRP A O 1
ATOM 690 N N . ALA A 1 88 ? 12.609 2.386 -9.446 1.00 82.88 88 ALA A N 1
ATOM 691 C CA . ALA A 1 88 ? 12.673 3.840 -9.287 1.00 82.88 88 ALA A CA 1
ATOM 692 C C . ALA A 1 88 ? 11.294 4.493 -9.485 1.00 82.88 88 ALA A C 1
ATOM 694 O O . ALA A 1 88 ? 10.910 5.378 -8.722 1.00 82.88 88 ALA A O 1
ATOM 695 N N . HIS A 1 89 ? 10.524 4.023 -10.470 1.00 84.38 89 HIS A N 1
ATOM 696 C CA . HIS A 1 89 ? 9.172 4.517 -10.739 1.00 84.38 89 HIS A CA 1
ATOM 697 C C . HIS A 1 89 ? 8.202 4.217 -9.590 1.00 84.38 89 HIS A C 1
ATOM 699 O O . HIS A 1 89 ? 7.449 5.094 -9.168 1.00 84.38 89 HIS A O 1
ATOM 705 N N . GLU A 1 90 ? 8.270 3.014 -9.022 1.00 86.56 90 GLU A N 1
ATOM 706 C CA . GLU A 1 90 ? 7.501 2.638 -7.833 1.00 86.56 90 GLU A CA 1
ATOM 707 C C . GLU A 1 90 ? 7.844 3.519 -6.621 1.00 86.56 90 GLU A C 1
ATOM 709 O O . GLU A 1 90 ? 6.948 4.057 -5.964 1.00 86.56 90 GLU A O 1
ATOM 714 N N . GLN A 1 91 ? 9.132 3.779 -6.375 1.00 85.25 91 GLN A N 1
ATOM 715 C CA . GLN A 1 91 ? 9.559 4.707 -5.322 1.00 85.25 91 GLN A CA 1
ATOM 716 C C . GLN A 1 91 ? 9.021 6.128 -5.541 1.00 85.25 91 GLN A C 1
ATOM 718 O O . GLN A 1 91 ? 8.536 6.755 -4.594 1.00 85.25 91 GLN A O 1
ATOM 723 N N . CYS A 1 92 ? 9.061 6.636 -6.777 1.00 86.00 92 CYS A N 1
ATOM 724 C CA . CYS A 1 92 ? 8.483 7.937 -7.114 1.00 86.00 92 CYS A CA 1
ATOM 725 C C . CYS A 1 92 ? 6.972 7.970 -6.861 1.00 86.00 92 CYS A C 1
ATOM 727 O O . CYS A 1 92 ? 6.472 8.948 -6.301 1.00 86.00 92 CYS A O 1
ATOM 729 N N . MET A 1 93 ? 6.253 6.902 -7.217 1.00 88.81 93 MET A N 1
ATOM 730 C CA . MET A 1 93 ? 4.826 6.769 -6.932 1.00 88.81 93 MET A CA 1
ATOM 731 C C . MET A 1 93 ? 4.561 6.844 -5.423 1.00 88.81 93 MET A C 1
ATOM 733 O O . MET A 1 93 ? 3.729 7.643 -4.994 1.00 88.81 93 MET A O 1
ATOM 737 N N . HIS A 1 94 ? 5.283 6.079 -4.601 1.00 89.31 94 HIS A N 1
ATOM 738 C CA . HIS A 1 94 ? 5.110 6.122 -3.146 1.00 89.31 94 HIS A CA 1
ATOM 739 C C . HIS A 1 94 ? 5.410 7.504 -2.559 1.00 89.31 94 HIS A C 1
ATOM 741 O O . HIS A 1 94 ? 4.645 8.003 -1.730 1.00 89.31 94 HIS A O 1
ATOM 747 N N . ALA A 1 95 ? 6.492 8.150 -2.999 1.00 86.62 95 ALA A N 1
ATOM 748 C CA . ALA A 1 95 ? 6.867 9.483 -2.533 1.00 86.62 95 ALA A CA 1
ATOM 749 C C . ALA A 1 95 ? 5.795 10.526 -2.878 1.00 86.62 95 ALA A C 1
ATOM 751 O O . ALA A 1 95 ? 5.466 11.380 -2.055 1.00 86.62 95 ALA A O 1
ATOM 752 N N . TYR A 1 96 ? 5.212 10.426 -4.073 1.00 88.69 96 TYR A N 1
ATOM 753 C CA . TYR A 1 96 ? 4.136 11.307 -4.505 1.00 88.69 96 TYR A CA 1
ATOM 754 C C . TYR A 1 96 ? 2.873 11.109 -3.662 1.00 88.69 96 TYR A C 1
ATOM 756 O O . TYR A 1 96 ? 2.328 12.067 -3.113 1.00 88.69 96 TYR A O 1
ATOM 764 N N . MET A 1 97 ? 2.438 9.856 -3.515 1.00 89.38 97 MET A N 1
ATOM 765 C CA . MET A 1 97 ? 1.171 9.503 -2.868 1.00 89.38 97 MET A CA 1
ATOM 766 C C . MET A 1 97 ? 1.172 9.707 -1.351 1.00 89.38 97 MET A C 1
ATOM 768 O O . MET A 1 97 ? 0.105 9.792 -0.747 1.00 89.38 97 MET A O 1
ATOM 772 N N . THR A 1 98 ? 2.353 9.817 -0.739 1.00 88.06 98 THR A N 1
ATOM 773 C CA . THR A 1 98 ? 2.524 10.042 0.707 1.00 88.06 98 THR A CA 1
ATOM 774 C C . THR A 1 98 ? 2.853 11.493 1.073 1.00 88.06 98 THR A C 1
ATOM 776 O O . THR A 1 98 ? 3.071 11.808 2.252 1.00 88.06 98 THR A O 1
ATOM 779 N N . GLY A 1 99 ? 2.911 12.377 0.071 1.00 83.81 99 GLY A N 1
ATOM 780 C CA . GLY A 1 99 ? 3.208 13.800 0.216 1.00 83.81 99 GLY A CA 1
ATOM 781 C C . GLY A 1 99 ? 1.969 14.697 0.302 1.00 83.81 99 GLY A C 1
ATOM 782 O O . GLY A 1 99 ? 0.836 14.245 0.435 1.00 83.81 99 GLY A O 1
ATOM 783 N N . THR A 1 100 ? 2.197 16.008 0.201 1.00 79.31 100 THR A N 1
ATOM 784 C CA . THR A 1 100 ? 1.158 17.056 0.101 1.00 79.31 100 THR A CA 1
ATOM 785 C C . THR A 1 100 ? 1.056 17.621 -1.320 1.00 79.31 100 THR A C 1
ATOM 787 O O . THR A 1 100 ? 0.704 18.783 -1.523 1.00 79.31 100 THR A O 1
ATOM 790 N N . GLY A 1 101 ? 1.451 16.812 -2.307 1.00 76.19 101 GLY A N 1
ATOM 791 C CA . GLY A 1 101 ? 1.523 17.197 -3.711 1.00 76.19 101 GLY A CA 1
ATOM 792 C C . GLY A 1 101 ? 0.158 17.445 -4.354 1.00 76.19 101 GLY A C 1
ATOM 793 O O . GLY A 1 101 ? -0.896 17.335 -3.727 1.00 76.19 101 GLY A O 1
ATOM 794 N N . LYS A 1 102 ? 0.186 17.780 -5.647 1.00 85.12 102 LYS A N 1
ATOM 795 C CA . LYS A 1 102 ? -1.037 17.871 -6.455 1.00 85.12 102 LYS A CA 1
ATOM 796 C C . LYS A 1 102 ? -1.683 16.477 -6.595 1.00 85.12 102 LYS A C 1
ATOM 798 O O . LYS A 1 102 ? -0.991 15.481 -6.436 1.00 85.12 102 LYS A O 1
ATOM 803 N N . PRO A 1 103 ? -2.988 16.380 -6.883 1.00 86.88 103 PRO A N 1
ATOM 804 C CA . PRO A 1 103 ? -3.611 15.099 -7.217 1.00 86.88 103 PRO A CA 1
ATOM 805 C C . PRO A 1 103 ? -3.148 14.578 -8.585 1.00 86.88 103 PRO A C 1
ATOM 807 O O . PRO A 1 103 ? -2.904 15.373 -9.498 1.00 86.88 103 PRO A O 1
ATOM 810 N N . LEU A 1 104 ? -3.075 13.253 -8.749 1.00 86.00 104 LEU A N 1
ATOM 811 C CA . LEU A 1 104 ? -2.861 12.626 -10.059 1.00 86.00 104 LEU A CA 1
ATOM 812 C C . LEU A 1 104 ? -4.177 12.566 -10.834 1.00 86.00 104 LEU A C 1
ATOM 814 O O . LEU A 1 104 ? -5.237 12.343 -10.255 1.00 86.00 104 LEU A O 1
ATOM 818 N N . SER A 1 105 ? -4.123 12.735 -12.152 1.00 85.62 105 SER A N 1
ATOM 819 C CA . SER A 1 105 ? -5.299 12.555 -13.007 1.00 85.62 105 SER A CA 1
ATOM 820 C C . SER A 1 105 ? -5.580 11.071 -13.227 1.00 85.62 105 SER A C 1
ATOM 822 O O . SER A 1 105 ? -4.702 10.334 -13.672 1.00 85.62 105 SER A O 1
ATOM 824 N N . LEU A 1 106 ? -6.812 10.648 -12.951 1.00 84.44 106 LEU A N 1
ATOM 825 C CA . LEU A 1 106 ? -7.312 9.322 -13.305 1.00 84.44 106 LEU A CA 1
ATOM 826 C C . LEU A 1 106 ? -7.966 9.386 -14.683 1.00 84.44 106 LEU A C 1
ATOM 828 O O . LEU A 1 106 ? -8.767 10.279 -14.961 1.00 84.44 106 LEU A O 1
ATOM 832 N N . LEU A 1 107 ? -7.644 8.420 -15.539 1.00 79.06 107 LEU A N 1
ATOM 833 C CA . LEU A 1 107 ? -8.307 8.238 -16.827 1.00 79.06 107 LEU A CA 1
ATOM 834 C C . LEU A 1 107 ? -9.407 7.171 -16.688 1.00 79.06 107 LEU A C 1
ATOM 836 O O . LEU A 1 107 ? -9.175 6.160 -16.025 1.00 79.06 107 LEU A O 1
ATOM 840 N N . PRO A 1 108 ? -10.592 7.359 -17.299 1.00 75.94 108 PRO A N 1
ATOM 841 C CA . PRO A 1 108 ? -10.965 8.465 -18.190 1.00 75.94 108 PRO A CA 1
ATOM 842 C C . PRO A 1 108 ? -11.332 9.770 -17.463 1.00 75.94 108 PRO A C 1
ATOM 844 O O . PRO A 1 108 ? -11.340 10.828 -18.085 1.00 75.94 108 PRO A O 1
ATOM 847 N N . SER A 1 109 ? -11.631 9.716 -16.164 1.00 77.44 109 SER A N 1
ATOM 848 C CA . SER A 1 109 ? -11.953 10.899 -15.364 1.00 77.44 109 SER A CA 1
ATOM 849 C C . SER A 1 109 ? -11.705 10.652 -13.881 1.00 77.44 109 SER A C 1
ATOM 851 O O . SER A 1 109 ? -12.024 9.574 -13.379 1.00 77.44 109 SER A O 1
ATOM 853 N N . GLY A 1 110 ? -11.249 11.678 -13.170 1.00 83.88 110 GLY A N 1
ATOM 854 C CA . GLY A 1 110 ? -11.104 11.666 -11.717 1.00 83.88 110 GLY A CA 1
ATOM 855 C C . GLY A 1 110 ? -9.763 12.227 -11.270 1.00 83.88 110 GLY A C 1
ATOM 856 O O . GLY A 1 110 ? -8.873 12.492 -12.081 1.00 83.88 110 GLY A O 1
ATOM 857 N N . LEU A 1 111 ? -9.632 12.410 -9.962 1.00 88.31 111 LEU A N 1
ATOM 858 C CA . LEU A 1 111 ? -8.393 12.817 -9.318 1.00 88.31 111 LEU A CA 1
ATOM 859 C C . LEU A 1 111 ? -8.084 11.826 -8.206 1.00 88.31 111 LEU A C 1
ATOM 861 O O . LEU A 1 111 ? -8.971 11.479 -7.432 1.00 88.31 111 LEU A O 1
ATOM 865 N N . LEU A 1 112 ? -6.833 11.393 -8.144 1.00 87.75 112 LEU A N 1
ATOM 866 C CA . LEU A 1 112 ? -6.311 10.543 -7.090 1.00 87.75 112 LEU A CA 1
ATOM 867 C C . LEU A 1 112 ? -5.506 11.420 -6.130 1.00 87.75 112 LEU A C 1
ATOM 869 O O . LEU A 1 112 ? -4.466 11.969 -6.515 1.00 87.75 112 LEU A O 1
ATOM 873 N N . HIS A 1 113 ? -6.002 11.602 -4.907 1.00 91.62 113 HIS A N 1
ATOM 874 C CA . HIS A 1 113 ? -5.394 12.528 -3.956 1.00 91.62 113 HIS A CA 1
ATOM 875 C C . HIS A 1 113 ? -4.294 11.845 -3.135 1.00 91.62 113 HIS A C 1
ATOM 877 O O . HIS A 1 113 ? -4.525 10.776 -2.566 1.00 91.62 113 HIS A O 1
ATOM 883 N N . PRO A 1 114 ? -3.099 12.454 -3.018 1.00 91.31 114 PRO A N 1
ATOM 884 C CA . PRO A 1 114 ? -2.102 11.975 -2.077 1.00 91.31 114 PRO A CA 1
ATOM 885 C C . PRO A 1 114 ? -2.583 12.193 -0.638 1.00 91.31 114 PRO A C 1
ATOM 887 O O . PRO A 1 114 ? -3.408 13.064 -0.352 1.00 91.31 114 PRO A O 1
ATOM 890 N N . THR A 1 115 ? -2.044 11.410 0.290 1.00 89.75 115 THR A N 1
ATOM 891 C CA . THR A 1 115 ? -2.387 11.492 1.709 1.00 89.75 115 THR A CA 1
ATOM 892 C C . THR A 1 115 ? -1.142 11.440 2.572 1.00 89.75 115 THR A C 1
ATOM 894 O O . THR A 1 115 ? -0.233 10.641 2.369 1.00 89.75 115 THR A O 1
ATOM 897 N N . THR A 1 116 ? -1.119 12.259 3.617 1.00 86.75 116 THR A N 1
ATOM 898 C CA . THR A 1 116 ? -0.058 12.219 4.625 1.00 86.75 116 THR A CA 1
ATOM 899 C C . THR A 1 116 ? -0.261 11.091 5.638 1.00 86.75 116 THR A C 1
ATOM 901 O O . THR A 1 116 ? 0.632 10.812 6.440 1.00 86.75 116 THR A O 1
ATOM 904 N N . ARG A 1 117 ? -1.409 10.401 5.614 1.00 87.50 117 ARG A N 1
ATOM 905 C CA . ARG A 1 117 ? -1.725 9.318 6.549 1.00 87.50 117 ARG A CA 1
ATOM 906 C C . ARG A 1 117 ? -1.191 7.983 6.045 1.00 87.50 117 ARG A C 1
ATOM 908 O O . ARG A 1 117 ? -1.913 7.186 5.454 1.00 87.50 117 ARG A O 1
ATOM 915 N N . MET A 1 118 ? 0.085 7.737 6.312 1.00 86.69 118 MET A N 1
ATOM 916 C CA . MET A 1 118 ? 0.766 6.518 5.893 1.00 86.69 118 MET A CA 1
ATOM 917 C C . MET A 1 118 ? 0.648 5.405 6.941 1.00 86.69 118 MET A C 1
ATOM 919 O O . MET A 1 118 ? 1.251 5.469 8.015 1.00 86.69 118 MET A O 1
ATOM 923 N N . LEU A 1 119 ? -0.089 4.350 6.607 1.00 85.38 119 LEU A N 1
ATOM 924 C CA . LEU A 1 119 ? -0.114 3.101 7.353 1.00 85.38 119 LEU A CA 1
ATOM 925 C C . LEU A 1 119 ? 1.192 2.368 7.121 1.00 85.38 119 LEU A C 1
ATOM 927 O O . LEU A 1 119 ? 1.545 1.997 6.005 1.00 85.38 119 LEU A O 1
ATOM 931 N N . SER A 1 120 ? 1.922 2.187 8.206 1.00 69.94 120 SER A N 1
ATOM 932 C CA . SER A 1 120 ? 3.228 1.556 8.170 1.00 69.94 120 SER A CA 1
ATOM 933 C C . SER A 1 120 ? 3.108 0.119 8.649 1.00 69.94 120 SER A C 1
ATOM 935 O O . SER A 1 120 ? 2.489 -0.131 9.680 1.00 69.94 120 SER A O 1
ATOM 937 N N . GLY A 1 121 ? 3.726 -0.801 7.913 1.00 69.31 121 GLY A N 1
ATOM 938 C CA . GLY A 1 121 ? 3.939 -2.176 8.343 1.00 69.31 121 GLY A CA 1
ATOM 939 C C . GLY A 1 121 ? 3.400 -3.249 7.419 1.00 69.31 121 GLY A C 1
ATOM 940 O O . GLY A 1 121 ? 3.080 -3.009 6.256 1.00 69.31 121 GLY A O 1
ATOM 941 N N . THR A 1 122 ? 3.362 -4.471 7.951 1.00 74.94 122 THR A N 1
ATOM 942 C CA . THR A 1 122 ? 2.921 -5.653 7.209 1.00 74.94 122 THR A CA 1
ATOM 943 C C . THR A 1 122 ? 1.441 -5.543 6.850 1.00 74.94 122 THR A C 1
ATOM 945 O O . THR A 1 122 ? 0.732 -4.644 7.303 1.00 74.94 122 THR A O 1
ATOM 948 N N . VAL A 1 123 ? 0.945 -6.495 6.065 1.00 81.19 123 VAL A N 1
ATOM 949 C CA . VAL A 1 123 ? -0.469 -6.570 5.675 1.00 81.19 123 VAL A CA 1
ATOM 950 C C . VAL A 1 123 ? -1.437 -6.526 6.870 1.00 81.19 123 VAL A C 1
ATOM 952 O O . VAL A 1 123 ? -2.565 -6.065 6.736 1.00 81.19 123 VAL A O 1
ATOM 955 N N . ASN A 1 124 ? -0.978 -6.900 8.070 1.00 81.31 124 ASN A N 1
ATOM 956 C CA . ASN A 1 124 ? -1.754 -6.804 9.307 1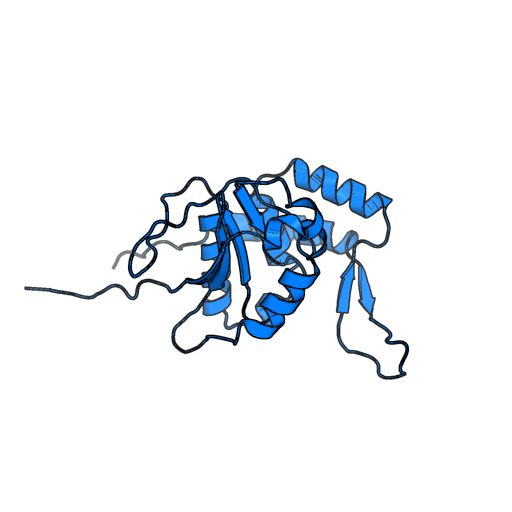.00 81.31 124 ASN A CA 1
ATOM 957 C C . ASN A 1 124 ? -2.138 -5.362 9.671 1.00 81.31 124 ASN A C 1
ATOM 959 O O . ASN A 1 124 ? -3.116 -5.160 10.378 1.00 81.31 124 ASN A O 1
ATOM 963 N N . ALA A 1 125 ? -1.423 -4.344 9.181 1.00 82.88 125 ALA A N 1
ATOM 964 C CA . ALA A 1 125 ? -1.822 -2.950 9.370 1.00 82.88 125 ALA A CA 1
ATOM 965 C C . ALA A 1 125 ? -3.209 -2.657 8.758 1.00 82.88 125 ALA A C 1
ATOM 967 O O . ALA A 1 125 ? -3.920 -1.768 9.231 1.00 82.88 125 ALA A O 1
ATOM 968 N N . LEU A 1 126 ? -3.628 -3.436 7.752 1.00 86.94 126 LEU A N 1
ATOM 969 C CA . LEU A 1 126 ? -4.909 -3.277 7.064 1.00 86.94 126 LEU A CA 1
ATOM 970 C C . LEU A 1 126 ? -6.125 -3.664 7.922 1.00 86.94 126 LEU A C 1
ATOM 972 O O . LEU A 1 126 ? -7.240 -3.210 7.645 1.00 86.94 126 LEU A O 1
ATOM 976 N N . SER A 1 127 ? -5.942 -4.428 9.004 1.00 85.94 127 SER A N 1
ATOM 977 C CA . SER A 1 127 ? -7.047 -4.783 9.904 1.00 85.94 127 SER A CA 1
ATOM 978 C C . SER A 1 127 ? -7.573 -3.588 10.709 1.00 85.94 127 SER A C 1
ATOM 980 O O . SER A 1 127 ? -8.683 -3.642 11.233 1.00 85.94 127 SER A O 1
ATOM 982 N N . TYR A 1 128 ? -6.812 -2.491 10.789 1.00 81.12 128 TYR A N 1
ATOM 983 C CA . TYR A 1 128 ? -7.147 -1.290 11.573 1.00 81.12 128 TYR A CA 1
ATOM 984 C C . TYR A 1 128 ? -7.772 -0.159 10.743 1.00 81.12 128 TYR A C 1
ATOM 986 O O . TYR A 1 128 ? -7.990 0.952 11.232 1.00 81.12 128 TYR A O 1
ATOM 994 N N . VAL A 1 129 ? -8.048 -0.424 9.468 1.00 82.44 129 VAL A N 1
ATOM 995 C CA . VAL A 1 129 ? -8.425 0.600 8.483 1.00 82.44 129 VAL A CA 1
ATOM 996 C C . VAL A 1 129 ? -9.931 0.844 8.425 1.00 82.44 129 VAL A C 1
ATOM 998 O O . VAL A 1 129 ? -10.385 1.817 7.838 1.00 82.44 129 VAL A O 1
ATOM 1001 N N . GLY A 1 130 ? -10.722 0.003 9.091 1.00 66.88 130 GLY A N 1
ATOM 1002 C CA . GLY A 1 130 ? -12.175 -0.016 8.947 1.00 66.88 130 GLY A CA 1
ATOM 1003 C C . GLY A 1 130 ? -12.905 1.307 9.219 1.00 66.88 130 GLY A C 1
ATOM 1004 O O . GLY A 1 130 ? -13.938 1.556 8.612 1.00 66.88 130 GLY A O 1
ATOM 1005 N N . GLY A 1 131 ? -12.363 2.169 10.082 1.00 70.06 131 GLY A N 1
ATOM 1006 C CA . GLY A 1 131 ? -12.921 3.499 10.365 1.00 70.06 131 GLY A CA 1
ATOM 1007 C C . GLY A 1 131 ? -12.129 4.660 9.762 1.00 70.06 131 GLY A C 1
ATOM 1008 O O . GLY A 1 131 ? -12.290 5.792 10.203 1.00 70.06 131 GLY A O 1
ATOM 1009 N N . GLN A 1 132 ? -11.194 4.393 8.848 1.00 80.06 132 GLN A N 1
ATOM 1010 C CA . GLN A 1 132 ? -10.329 5.424 8.282 1.00 80.06 132 GLN A CA 1
ATOM 1011 C C . GLN A 1 132 ? -10.811 5.821 6.889 1.00 80.06 132 GLN A C 1
ATOM 1013 O O . GLN A 1 132 ? -10.893 4.986 5.985 1.00 80.06 132 GLN A O 1
ATOM 1018 N N . ASP A 1 133 ? -11.080 7.113 6.713 1.00 83.38 133 ASP A N 1
ATOM 1019 C CA . ASP A 1 133 ? -11.505 7.656 5.421 1.00 83.38 133 ASP A CA 1
ATOM 1020 C C . ASP A 1 133 ? -10.328 7.820 4.467 1.00 83.38 133 ASP A C 1
ATOM 1022 O O . ASP A 1 133 ? -10.460 7.540 3.286 1.00 83.38 133 ASP A O 1
ATOM 1026 N N . ASN A 1 134 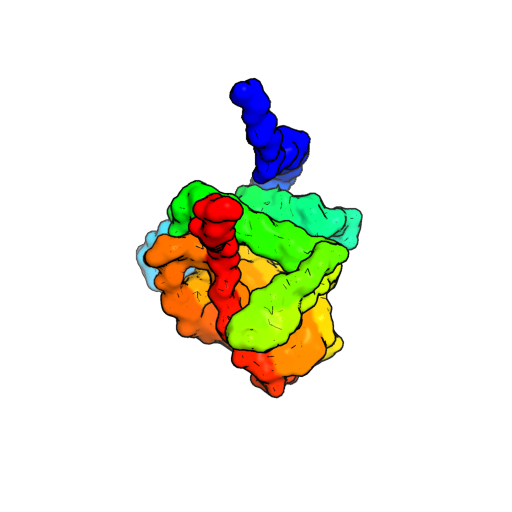? -9.160 8.211 4.980 1.00 90.81 134 ASN A N 1
ATOM 1027 C CA . ASN A 1 134 ? -7.976 8.457 4.165 1.00 90.81 134 ASN A CA 1
ATOM 1028 C C . ASN A 1 134 ? -6.781 7.691 4.717 1.00 90.81 134 ASN A C 1
ATOM 1030 O O . ASN A 1 134 ? -6.442 7.850 5.891 1.00 90.81 134 ASN A O 1
ATOM 1034 N N . PHE A 1 135 ? -6.121 6.895 3.882 1.00 92.12 135 PHE A N 1
ATOM 1035 C CA . PHE A 1 135 ? -4.908 6.180 4.269 1.00 92.12 135 PHE A CA 1
ATOM 1036 C C . PHE A 1 135 ? -4.075 5.792 3.051 1.00 92.12 135 PHE A C 1
ATOM 1038 O O . PHE A 1 135 ? -4.620 5.554 1.982 1.00 92.12 135 PHE A O 1
ATOM 1045 N N . TYR A 1 136 ? -2.766 5.661 3.232 1.00 92.69 136 TYR A N 1
ATOM 1046 C CA . TYR A 1 136 ? -1.869 5.054 2.256 1.00 92.69 136 TYR A CA 1
ATOM 1047 C C . TYR A 1 136 ? -1.132 3.888 2.892 1.00 92.69 136 TYR A C 1
ATOM 1049 O O . TYR A 1 136 ? -0.494 4.064 3.926 1.00 92.69 136 TYR A O 1
ATOM 1057 N N . TRP A 1 137 ? -1.198 2.712 2.288 1.00 91.88 137 TRP A N 1
ATOM 1058 C CA . TRP A 1 137 ? -0.434 1.541 2.696 1.00 91.88 137 TRP A CA 1
ATOM 1059 C C . TRP A 1 137 ? 0.396 1.044 1.521 1.00 91.88 137 TRP A C 1
ATOM 1061 O O . TRP A 1 137 ? -0.077 1.029 0.390 1.00 91.88 137 TRP A O 1
ATOM 1071 N N . PHE A 1 138 ? 1.610 0.591 1.791 1.00 88.06 138 PHE A N 1
ATOM 1072 C CA . PHE A 1 138 ? 2.421 -0.141 0.828 1.00 88.06 138 PHE A CA 1
ATOM 1073 C C . PHE A 1 138 ? 3.157 -1.265 1.566 1.00 88.06 138 PHE A C 1
ATOM 1075 O O . PHE A 1 138 ? 3.436 -1.133 2.766 1.00 88.06 138 PHE A O 1
ATOM 1082 N N . PRO A 1 139 ? 3.429 -2.395 0.901 1.00 79.19 139 PRO A N 1
ATOM 1083 C CA . PRO A 1 139 ? 3.992 -3.556 1.554 1.00 79.19 139 PRO A CA 1
ATOM 1084 C C . PRO A 1 139 ? 5.467 -3.310 1.890 1.00 79.19 139 PRO A C 1
ATOM 1086 O O . PRO A 1 139 ? 6.304 -3.090 1.022 1.00 79.19 139 PRO A O 1
ATOM 1089 N N . SER A 1 140 ? 5.805 -3.378 3.177 1.00 70.31 140 SER A N 1
ATOM 1090 C CA . SER A 1 140 ? 7.167 -3.100 3.647 1.00 70.31 140 SER A CA 1
ATOM 1091 C C . SER A 1 140 ? 8.145 -4.274 3.518 1.00 70.31 140 SER A C 1
ATOM 1093 O O . SER A 1 140 ? 9.340 -4.079 3.717 1.00 70.31 140 SER A O 1
ATOM 1095 N N . VAL A 1 141 ? 7.657 -5.503 3.299 1.00 62.03 141 VAL A N 1
ATOM 1096 C CA . VAL A 1 141 ? 8.478 -6.725 3.463 1.00 62.03 141 VAL A CA 1
ATOM 1097 C C . VAL A 1 141 ? 8.180 -7.849 2.473 1.00 62.03 141 VAL A C 1
ATOM 1099 O O . VAL A 1 141 ? 9.008 -8.739 2.310 1.00 62.03 141 VAL A O 1
ATOM 1102 N N . GLU A 1 142 ? 7.008 -7.846 1.844 1.00 67.38 142 GLU A N 1
ATOM 1103 C CA . GLU A 1 142 ? 6.532 -8.946 1.002 1.00 67.38 142 GLU A CA 1
ATOM 1104 C C . GLU A 1 142 ? 6.144 -8.409 -0.377 1.00 67.38 142 GLU A C 1
ATOM 1106 O O . GLU A 1 142 ? 5.587 -7.316 -0.489 1.00 67.38 142 GLU A O 1
ATOM 1111 N N . ASP A 1 143 ? 6.434 -9.182 -1.422 1.00 69.38 143 ASP A N 1
ATOM 1112 C CA . ASP A 1 143 ? 5.930 -8.900 -2.763 1.00 69.38 143 ASP A CA 1
ATOM 1113 C C . ASP A 1 143 ? 4.447 -9.277 -2.848 1.00 69.38 143 ASP A C 1
ATOM 1115 O O . ASP A 1 143 ? 4.058 -10.445 -2.719 1.00 69.38 143 ASP A O 1
ATOM 1119 N N . PHE A 1 144 ? 3.605 -8.261 -3.023 1.00 76.94 144 PHE A N 1
ATOM 1120 C CA . PHE A 1 144 ? 2.188 -8.433 -3.293 1.00 76.94 144 PHE A CA 1
ATOM 1121 C C . PHE A 1 144 ? 2.009 -8.407 -4.803 1.00 76.94 144 PHE A C 1
ATOM 1123 O O . PHE A 1 144 ? 2.055 -7.357 -5.435 1.00 76.94 144 PHE A O 1
ATOM 1130 N N . GLU A 1 145 ? 1.818 -9.590 -5.383 1.00 83.06 145 GLU A N 1
ATOM 1131 C CA . GLU A 1 145 ? 1.749 -9.749 -6.831 1.00 83.06 145 GLU A CA 1
ATOM 1132 C C . GLU A 1 145 ? 0.699 -8.812 -7.451 1.00 83.06 145 GLU A C 1
ATOM 1134 O O . GLU A 1 145 ? -0.501 -8.922 -7.180 1.00 83.06 145 GLU A O 1
ATOM 1139 N N . GLY A 1 146 ? 1.191 -7.868 -8.258 1.00 85.62 146 GLY A N 1
ATOM 1140 C CA . GLY A 1 146 ? 0.384 -6.877 -8.965 1.00 85.62 146 GLY A CA 1
ATOM 1141 C C . GLY A 1 146 ? -0.268 -5.803 -8.085 1.00 85.62 146 GLY A C 1
ATOM 1142 O O . GLY A 1 146 ? -1.114 -5.072 -8.588 1.00 85.62 146 GLY A O 1
ATOM 1143 N N . VAL A 1 147 ? 0.096 -5.685 -6.804 1.00 89.88 147 VAL A N 1
ATOM 1144 C CA . VAL A 1 147 ? -0.388 -4.623 -5.906 1.00 89.88 147 VAL A CA 1
ATOM 1145 C C . VAL A 1 147 ? 0.792 -4.013 -5.160 1.00 89.88 147 VAL A C 1
ATOM 1147 O O . VAL A 1 147 ? 1.273 -4.564 -4.173 1.00 89.88 147 VAL A O 1
ATOM 1150 N N . ASP A 1 148 ? 1.210 -2.834 -5.603 1.00 88.88 148 ASP A N 1
ATOM 1151 C CA . ASP A 1 148 ? 2.358 -2.130 -5.034 1.00 88.88 148 ASP A CA 1
ATOM 1152 C C . ASP A 1 148 ? 1.924 -1.221 -3.868 1.00 88.88 148 ASP A C 1
ATOM 1154 O O . ASP A 1 148 ? 2.694 -0.960 -2.951 1.00 88.88 148 ASP A O 1
ATOM 1158 N N . ALA A 1 149 ? 0.670 -0.752 -3.841 1.00 91.56 149 ALA A N 1
ATOM 1159 C CA . ALA A 1 149 ? 0.123 0.006 -2.712 1.00 91.56 149 ALA A CA 1
ATOM 1160 C C . ALA A 1 149 ? -1.411 -0.008 -2.665 1.00 91.56 149 ALA A C 1
ATOM 1162 O O . ALA A 1 149 ? -2.083 -0.365 -3.629 1.00 91.56 149 ALA A O 1
ATOM 1163 N N . LEU A 1 150 ? -1.967 0.443 -1.541 1.00 93.75 150 LEU A N 1
ATOM 1164 C CA . LEU A 1 150 ? -3.374 0.786 -1.373 1.00 93.75 150 LEU A CA 1
ATOM 1165 C C . LEU A 1 150 ? -3.502 2.248 -0.952 1.00 93.75 150 LEU A C 1
ATOM 1167 O O . LEU A 1 150 ? -2.871 2.679 0.013 1.00 93.75 150 LEU A O 1
ATOM 1171 N N . LEU A 1 151 ? -4.379 2.983 -1.624 1.00 93.62 151 LEU A N 1
ATOM 1172 C CA . LEU A 1 151 ? -4.848 4.292 -1.188 1.00 93.62 151 LEU A CA 1
ATOM 1173 C C . LEU A 1 151 ? -6.333 4.179 -0.843 1.00 93.62 151 LEU A C 1
ATOM 1175 O O . LEU A 1 151 ? -7.138 3.829 -1.699 1.00 93.62 151 LEU A O 1
ATOM 1179 N N . GLY A 1 152 ? -6.702 4.491 0.392 1.00 92.88 152 GLY A N 1
ATOM 1180 C CA . GLY A 1 152 ? -8.091 4.759 0.743 1.00 92.88 152 GLY A CA 1
ATOM 1181 C C . GLY A 1 152 ? -8.393 6.240 0.655 1.00 92.88 152 GLY A C 1
ATOM 1182 O O . GLY A 1 152 ? -7.629 7.046 1.191 1.00 92.88 152 GLY A O 1
ATOM 1183 N N . GLU A 1 153 ? -9.515 6.570 0.027 1.00 90.62 153 GLU A N 1
ATOM 1184 C CA . GLU A 1 153 ? -10.062 7.921 -0.033 1.00 90.62 153 GLU A CA 1
ATOM 1185 C C . GLU A 1 153 ? -11.588 7.853 0.101 1.00 90.62 153 GLU A C 1
ATOM 1187 O O . GLU A 1 153 ? -12.281 7.372 -0.792 1.00 90.62 153 GLU A O 1
ATOM 1192 N N . LYS A 1 154 ? -12.119 8.344 1.225 1.00 88.56 154 LYS A N 1
ATOM 1193 C CA . LYS A 1 154 ? -13.552 8.310 1.563 1.00 88.56 154 LYS A CA 1
ATOM 1194 C C . LYS A 1 154 ? -14.132 6.894 1.419 1.00 88.56 154 LYS A C 1
ATOM 1196 O O . LYS A 1 154 ? -13.759 6.004 2.186 1.00 88.56 154 LYS A O 1
ATOM 1201 N N . ASP A 1 155 ? -15.008 6.690 0.439 1.00 89.88 155 ASP A N 1
ATOM 1202 C CA . ASP A 1 155 ? -15.720 5.442 0.160 1.00 89.88 155 ASP A CA 1
ATOM 1203 C C . ASP A 1 155 ? -15.023 4.573 -0.895 1.00 89.88 155 ASP A C 1
ATOM 1205 O O . ASP A 1 155 ? -15.552 3.529 -1.280 1.00 89.88 155 ASP A O 1
ATOM 1209 N N . ASP A 1 156 ? -13.832 4.970 -1.342 1.00 92.88 156 ASP A N 1
ATOM 1210 C CA . ASP A 1 156 ? -13.063 4.285 -2.370 1.00 92.88 156 ASP A CA 1
ATOM 1211 C C . ASP A 1 156 ? -11.747 3.717 -1.808 1.00 92.88 156 ASP A C 1
ATOM 1213 O O . ASP A 1 156 ? -11.091 4.296 -0.936 1.00 92.88 156 ASP A O 1
ATOM 1217 N N . ILE A 1 157 ? -11.351 2.556 -2.329 1.00 93.62 157 ILE A N 1
ATOM 1218 C CA . ILE A 1 157 ? -10.038 1.941 -2.138 1.00 93.62 157 ILE A CA 1
ATOM 1219 C C . ILE A 1 157 ? -9.425 1.710 -3.514 1.00 93.62 157 ILE A C 1
ATOM 1221 O O . ILE A 1 157 ? -9.973 0.990 -4.347 1.00 93.62 157 ILE A O 1
ATOM 1225 N N . TYR A 1 158 ? -8.257 2.292 -3.731 1.00 94.12 158 TYR A N 1
ATOM 1226 C CA . TYR A 1 158 ? -7.479 2.169 -4.951 1.00 94.12 158 TYR A CA 1
ATOM 1227 C C . TYR A 1 158 ? -6.297 1.234 -4.700 1.00 94.12 158 TYR A C 1
ATOM 1229 O O . TYR A 1 158 ? -5.402 1.555 -3.918 1.00 94.12 158 TYR A O 1
ATOM 1237 N N . ALA A 1 159 ? -6.286 0.085 -5.371 1.00 94.06 159 ALA A N 1
ATOM 1238 C CA . ALA A 1 159 ? -5.118 -0.774 -5.475 1.00 94.06 159 ALA A CA 1
ATOM 1239 C C . ALA A 1 159 ? -4.215 -0.251 -6.589 1.00 94.06 159 ALA A C 1
ATOM 1241 O O . ALA A 1 159 ? -4.605 -0.225 -7.756 1.00 94.06 159 ALA A O 1
ATOM 1242 N N . LEU A 1 160 ? -3.031 0.212 -6.207 1.00 92.56 160 LEU A N 1
ATOM 1243 C CA . LEU A 1 160 ? -2.085 0.869 -7.093 1.00 92.56 160 LEU A CA 1
ATOM 1244 C C . LEU A 1 160 ? -1.041 -0.130 -7.572 1.00 92.56 160 LEU A C 1
ATOM 1246 O O . LEU A 1 160 ? -0.498 -0.898 -6.776 1.00 92.56 160 LEU A O 1
ATOM 1250 N N . GLN A 1 161 ? -0.715 -0.054 -8.853 1.00 90.88 161 GLN A N 1
ATOM 1251 C CA . GLN A 1 161 ? 0.383 -0.787 -9.456 1.00 90.88 161 GLN A CA 1
ATOM 1252 C C . GLN A 1 161 ? 1.239 0.181 -10.265 1.00 90.88 161 GLN A C 1
ATOM 1254 O O . GLN A 1 161 ? 0.780 0.754 -11.254 1.00 90.88 161 GLN A O 1
ATOM 1259 N N . ALA A 1 162 ? 2.488 0.368 -9.855 1.00 88.19 162 ALA A N 1
ATOM 1260 C CA . ALA A 1 162 ? 3.481 1.062 -10.648 1.00 88.19 162 ALA A CA 1
ATOM 1261 C C . ALA A 1 162 ? 3.791 0.208 -11.879 1.00 88.19 162 ALA A C 1
ATOM 1263 O O . ALA A 1 162 ? 4.174 -0.959 -11.771 1.00 88.19 162 ALA A O 1
ATOM 1264 N N . THR A 1 163 ? 3.619 0.778 -13.066 1.00 82.88 163 THR A N 1
ATOM 1265 C CA . THR A 1 163 ? 3.876 0.076 -14.323 1.00 82.88 163 THR A CA 1
ATOM 1266 C C . THR A 1 163 ? 4.736 0.934 -15.238 1.00 82.88 163 THR A C 1
ATOM 1268 O O . THR A 1 163 ? 4.531 2.140 -15.381 1.00 82.88 163 THR A O 1
ATOM 1271 N N . ILE A 1 164 ? 5.730 0.293 -15.840 1.00 77.62 164 ILE A N 1
ATOM 1272 C CA . ILE A 1 164 ? 6.440 0.791 -17.015 1.00 77.62 164 ILE A CA 1
ATOM 1273 C C . ILE A 1 164 ? 5.974 -0.089 -18.180 1.00 77.62 164 ILE A C 1
ATOM 1275 O O . ILE A 1 164 ? 5.532 -1.215 -17.951 1.00 77.62 164 ILE A O 1
ATOM 1279 N N . VAL A 1 165 ? 5.983 0.451 -19.402 1.00 65.69 165 VAL A N 1
ATOM 1280 C CA . VAL A 1 165 ? 5.512 -0.224 -20.626 1.00 65.69 165 VAL A CA 1
ATOM 1281 C C . VAL A 1 165 ? 5.933 -1.703 -20.637 1.00 65.69 165 VAL A C 1
ATOM 1283 O O . VAL A 1 165 ? 7.086 -2.014 -20.359 1.00 65.69 165 VAL A O 1
ATOM 1286 N N . ASP A 1 166 ? 4.971 -2.587 -20.917 1.00 61.91 166 ASP A N 1
ATOM 1287 C CA . ASP A 1 166 ? 5.096 -4.056 -20.961 1.00 61.91 166 ASP A CA 1
ATOM 1288 C C . ASP A 1 166 ? 5.341 -4.791 -19.622 1.00 61.91 166 ASP A C 1
ATOM 1290 O O . ASP A 1 166 ? 5.401 -6.019 -19.599 1.00 61.91 166 ASP A O 1
ATOM 1294 N N . GLU A 1 167 ? 5.361 -4.093 -18.480 1.00 64.88 167 GLU A N 1
ATOM 1295 C CA . GLU A 1 167 ? 5.500 -4.686 -17.139 1.00 64.88 167 GLU A CA 1
ATOM 1296 C C . GLU A 1 167 ? 4.220 -4.508 -16.299 1.00 64.88 167 GLU A C 1
ATOM 1298 O O . GLU A 1 167 ? 4.191 -3.758 -15.316 1.00 64.88 167 GLU A O 1
ATOM 1303 N N . HIS A 1 168 ? 3.130 -5.190 -16.665 1.00 66.88 168 HIS A N 1
ATOM 1304 C CA . HIS A 1 168 ? 1.972 -5.335 -15.776 1.00 66.88 168 HIS A CA 1
ATOM 1305 C C . HIS A 1 168 ? 1.804 -6.794 -15.347 1.00 66.88 168 HIS A C 1
ATOM 1307 O O . HIS A 1 168 ? 1.767 -7.719 -16.154 1.00 66.88 168 HIS A O 1
ATOM 1313 N N . ARG A 1 169 ? 1.718 -6.992 -14.033 1.00 76.44 169 ARG A N 1
ATOM 1314 C CA . ARG A 1 169 ? 1.409 -8.273 -13.386 1.00 76.44 169 ARG A CA 1
ATOM 1315 C C . ARG A 1 169 ? -0.082 -8.350 -13.083 1.00 76.44 169 ARG A C 1
ATOM 1317 O O . ARG A 1 169 ? -0.703 -7.323 -12.821 1.00 76.44 169 ARG A O 1
ATOM 1324 N N . SER A 1 170 ? -0.640 -9.558 -13.084 1.00 85.12 170 SER A N 1
ATOM 1325 C CA . SER A 1 170 ? -2.025 -9.770 -12.660 1.00 85.12 170 SER A CA 1
ATOM 1326 C C . SER A 1 170 ? -2.189 -9.388 -11.182 1.00 85.12 170 SER A C 1
ATOM 1328 O O . SER A 1 170 ? -1.477 -9.937 -10.342 1.00 85.12 170 SER A O 1
ATOM 1330 N N . PRO A 1 171 ? -3.135 -8.502 -10.825 1.00 88.06 171 PRO A N 1
ATOM 1331 C CA . PRO A 1 171 ? -3.328 -8.072 -9.440 1.00 88.06 171 PRO A CA 1
ATOM 1332 C C . PRO A 1 171 ? -4.141 -9.076 -8.610 1.00 88.06 171 PRO A C 1
ATOM 1334 O O . PRO A 1 171 ? -4.351 -8.868 -7.420 1.00 88.06 171 PRO A O 1
ATOM 1337 N N . ILE A 1 172 ? -4.644 -10.165 -9.207 1.00 89.19 172 ILE A N 1
ATOM 1338 C CA . ILE A 1 172 ? -5.643 -11.048 -8.580 1.00 89.19 172 ILE A CA 1
ATOM 1339 C C . ILE A 1 172 ? -5.135 -11.660 -7.268 1.00 89.19 172 ILE A C 1
ATOM 1341 O O . ILE A 1 172 ? -5.868 -11.685 -6.275 1.00 89.19 172 ILE A O 1
ATOM 1345 N N . GLN A 1 173 ? -3.898 -12.163 -7.247 1.00 88.50 173 GLN A N 1
ATOM 1346 C CA . GLN A 1 173 ? -3.339 -12.801 -6.052 1.00 88.50 173 GLN A CA 1
ATOM 1347 C C . GLN A 1 173 ? -3.040 -11.774 -4.956 1.00 88.50 173 GLN A C 1
ATOM 1349 O O . GLN A 1 173 ? -3.414 -11.995 -3.801 1.00 88.50 173 GLN A O 1
ATOM 1354 N N . GLY A 1 174 ? -2.447 -10.628 -5.310 1.00 89.25 174 GLY A N 1
ATOM 1355 C CA . GLY A 1 174 ? -2.226 -9.518 -4.382 1.00 89.25 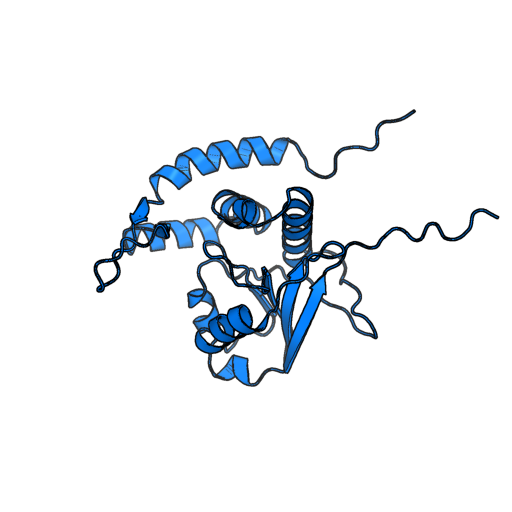174 GLY A CA 1
ATOM 1356 C C . GLY A 1 174 ? -3.534 -9.004 -3.779 1.00 89.25 174 GLY A C 1
ATOM 1357 O O . GLY A 1 174 ? -3.657 -8.900 -2.557 1.00 89.25 174 GLY A O 1
ATOM 1358 N N . LEU A 1 175 ? -4.558 -8.793 -4.611 1.00 91.44 175 LEU A N 1
ATOM 1359 C CA . LEU A 1 175 ? -5.891 -8.375 -4.175 1.00 91.44 175 LEU A CA 1
ATOM 1360 C C . LEU A 1 175 ? -6.539 -9.392 -3.242 1.00 91.44 175 LEU A C 1
ATOM 1362 O O . LEU A 1 175 ? -7.129 -8.996 -2.243 1.00 91.44 175 LEU A O 1
ATOM 1366 N N . ARG A 1 176 ? -6.409 -10.697 -3.507 1.00 91.62 176 ARG A N 1
ATOM 1367 C CA . ARG A 1 176 ? -6.938 -11.737 -2.613 1.00 91.62 176 ARG A CA 1
ATOM 1368 C C . ARG A 1 176 ? -6.284 -11.679 -1.232 1.00 91.62 176 ARG A C 1
ATOM 1370 O O . ARG A 1 176 ? -6.987 -11.754 -0.224 1.00 91.62 176 ARG A O 1
ATOM 1377 N N . LYS A 1 177 ? -4.956 -11.526 -1.174 1.00 89.19 177 LYS A N 1
ATOM 13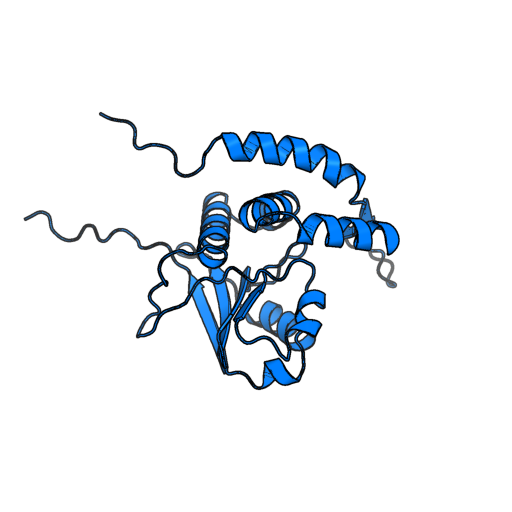78 C CA . LYS A 1 177 ? -4.225 -11.387 0.097 1.00 89.19 177 LYS A CA 1
ATOM 1379 C C . LYS A 1 177 ? -4.680 -10.141 0.861 1.00 89.19 177 LYS A C 1
ATOM 1381 O O . LYS A 1 177 ? -5.020 -10.235 2.038 1.00 89.19 177 LYS A O 1
ATOM 1386 N N . VAL A 1 178 ? -4.749 -9.000 0.177 1.00 90.75 178 VAL A N 1
ATOM 1387 C CA . VAL A 1 178 ? -5.221 -7.728 0.742 1.00 90.75 178 VAL A CA 1
ATOM 1388 C C . VAL A 1 178 ? -6.659 -7.838 1.250 1.00 90.75 178 VAL A C 1
ATOM 1390 O O . VAL A 1 178 ? -6.945 -7.447 2.380 1.00 90.75 178 VAL A O 1
ATOM 1393 N N . TRP A 1 179 ? -7.560 -8.400 0.444 1.00 92.31 179 TRP A N 1
ATOM 1394 C CA . TRP A 1 179 ? -8.973 -8.560 0.780 1.00 92.31 179 TRP A CA 1
ATOM 1395 C C . TRP A 1 179 ? -9.159 -9.359 2.068 1.00 92.31 179 TRP A C 1
ATOM 1397 O O . TRP A 1 179 ? -9.948 -8.984 2.937 1.00 92.31 179 TRP A O 1
ATOM 1407 N N . ASN A 1 180 ? -8.390 -10.436 2.228 1.00 91.06 180 ASN A N 1
ATOM 1408 C CA . ASN A 1 180 ? -8.448 -11.274 3.419 1.00 91.06 180 ASN A CA 1
ATOM 1409 C C . ASN A 1 180 ? -7.920 -10.561 4.672 1.00 91.06 180 ASN A C 1
ATOM 1411 O O . ASN A 1 180 ? -8.440 -10.805 5.758 1.00 91.06 180 ASN A O 1
ATOM 1415 N N . ALA A 1 181 ? -6.947 -9.661 4.525 1.00 89.62 181 ALA A N 1
ATOM 1416 C CA . ALA A 1 181 ? -6.325 -8.951 5.641 1.00 89.62 181 ALA A CA 1
ATOM 1417 C C . ALA A 1 181 ? -7.050 -7.659 6.057 1.00 89.62 181 ALA A C 1
ATOM 1419 O O . ALA A 1 181 ? -6.990 -7.266 7.223 1.00 89.62 181 ALA A O 1
ATOM 1420 N N . ILE A 1 182 ? -7.718 -6.979 5.122 1.00 90.56 182 ILE A N 1
ATOM 1421 C CA . ILE A 1 182 ? -8.365 -5.697 5.406 1.00 90.56 182 ILE A CA 1
ATOM 1422 C C . ILE A 1 182 ? -9.599 -5.866 6.301 1.00 90.56 182 ILE A C 1
ATOM 1424 O O . ILE A 1 182 ? -10.317 -6.870 6.227 1.00 90.56 182 ILE A O 1
ATOM 1428 N N . ALA A 1 183 ? -9.857 -4.857 7.139 1.00 90.50 183 ALA A N 1
ATOM 1429 C CA . ALA A 1 183 ? -11.017 -4.810 8.024 1.00 90.50 183 ALA A CA 1
ATOM 1430 C C . ALA A 1 183 ? -12.338 -5.088 7.268 1.00 90.50 183 ALA A C 1
ATOM 1432 O O . ALA A 1 183 ? -12.554 -4.500 6.205 1.00 90.50 183 ALA A O 1
ATOM 1433 N N . PRO A 1 184 ? -13.271 -5.896 7.816 1.00 91.19 184 PRO A N 1
ATOM 1434 C CA . PRO A 1 184 ? -14.510 -6.260 7.123 1.00 91.19 184 PRO A CA 1
ATOM 1435 C C . PRO A 1 184 ? -15.334 -5.072 6.616 1.00 91.19 184 PRO A C 1
ATOM 1437 O O . PRO A 1 184 ? -15.852 -5.119 5.508 1.00 91.19 184 PRO A O 1
ATOM 1440 N N . VAL A 1 185 ? -15.411 -3.980 7.379 1.00 88.69 185 VAL A N 1
ATOM 1441 C CA . VAL A 1 185 ? -16.147 -2.771 6.970 1.00 88.69 185 VAL A CA 1
ATOM 1442 C C . VAL A 1 185 ? -15.494 -2.054 5.779 1.00 88.69 185 VAL A C 1
ATOM 1444 O O . VAL A 1 185 ? -16.194 -1.516 4.930 1.00 88.69 185 VAL A O 1
ATOM 1447 N N . ALA A 1 186 ? -14.167 -2.118 5.636 1.00 89.56 186 ALA A N 1
ATOM 1448 C CA . ALA A 1 186 ? -13.470 -1.539 4.488 1.00 89.56 186 ALA A CA 1
ATOM 1449 C C . ALA A 1 186 ? -13.731 -2.329 3.191 1.00 89.56 186 ALA A C 1
ATOM 1451 O O . ALA A 1 186 ? -13.594 -1.784 2.102 1.00 89.56 186 ALA A O 1
ATOM 1452 N N . ARG A 1 187 ? -14.175 -3.590 3.285 1.00 91.75 187 ARG A N 1
ATOM 1453 C CA . ARG A 1 187 ? -14.604 -4.388 2.121 1.00 91.75 187 ARG A CA 1
ATOM 1454 C C . ARG A 1 187 ? -15.906 -3.883 1.497 1.00 91.75 187 ARG A C 1
ATOM 1456 O O . ARG A 1 187 ? -16.192 -4.235 0.361 1.00 91.75 187 ARG A O 1
ATOM 1463 N N . LEU A 1 188 ? -16.679 -3.076 2.229 1.00 91.06 188 LEU A N 1
ATOM 1464 C CA . LEU A 1 188 ? -17.913 -2.456 1.733 1.00 91.06 188 LEU A CA 1
ATOM 1465 C C . LEU A 1 188 ? -17.644 -1.220 0.861 1.00 91.06 188 LEU A C 1
ATOM 1467 O O . LEU A 1 188 ? -18.550 -0.761 0.170 1.00 91.06 188 LEU A O 1
ATOM 1471 N N . LYS A 1 189 ? -16.416 -0.685 0.894 1.00 91.56 189 LYS A N 1
ATOM 1472 C CA . LYS A 1 189 ? -15.979 0.422 0.038 1.00 91.56 189 LYS A CA 1
ATOM 1473 C C . LYS A 1 189 ? -15.881 -0.025 -1.420 1.00 91.56 189 LYS A C 1
ATOM 1475 O O . LYS A 1 189 ? -15.775 -1.216 -1.712 1.00 91.56 189 LYS A O 1
ATOM 1480 N N . LYS A 1 190 ? -15.888 0.929 -2.347 1.00 93.06 190 LYS A N 1
ATOM 1481 C CA . LYS A 1 190 ? -15.704 0.664 -3.774 1.00 93.06 190 LYS A CA 1
ATOM 1482 C C . LYS A 1 190 ? -14.225 0.430 -4.077 1.00 93.06 190 LYS A C 1
ATOM 1484 O O . LYS A 1 190 ? -13.377 1.226 -3.694 1.00 93.06 190 LYS A O 1
ATOM 1489 N N . TRP A 1 191 ? -13.918 -0.661 -4.775 1.00 93.19 191 TRP A N 1
ATOM 1490 C CA . TRP A 1 191 ? -12.544 -1.025 -5.122 1.00 93.19 191 TRP A CA 1
ATOM 1491 C C . TRP A 1 191 ? -12.220 -0.661 -6.563 1.00 93.19 191 TRP A C 1
ATOM 1493 O O . TRP A 1 191 ? -12.995 -0.944 -7.477 1.00 93.19 191 TRP A O 1
ATOM 1503 N N . HIS A 1 192 ? -11.039 -0.088 -6.755 1.00 92.44 192 HIS A N 1
ATOM 1504 C CA . HIS A 1 192 ? -10.490 0.278 -8.052 1.00 92.44 192 HIS A CA 1
ATOM 1505 C C . HIS A 1 192 ? -9.092 -0.298 -8.191 1.00 92.44 192 HIS A C 1
ATOM 1507 O O . HIS A 1 192 ? -8.342 -0.364 -7.220 1.00 92.44 192 HIS A O 1
ATOM 1513 N N . ILE A 1 193 ? -8.728 -0.670 -9.410 1.00 91.19 193 ILE A N 1
ATOM 1514 C CA . ILE A 1 193 ? -7.354 -1.028 -9.757 1.00 91.19 193 ILE A CA 1
ATOM 1515 C C . ILE A 1 193 ? -6.819 0.116 -10.607 1.00 91.19 193 ILE A C 1
ATOM 1517 O O . ILE A 1 193 ? -7.434 0.483 -11.608 1.00 91.19 193 ILE A O 1
ATOM 1521 N N . VAL A 1 194 ? -5.702 0.699 -10.186 1.00 90.62 194 VAL A N 1
ATOM 1522 C CA . VAL A 1 194 ? -5.087 1.853 -10.838 1.00 90.62 194 VAL A CA 1
ATOM 1523 C C . VAL A 1 194 ? -3.672 1.495 -11.253 1.00 90.62 194 VAL A C 1
ATOM 1525 O O . VAL A 1 194 ? -2.820 1.175 -10.426 1.00 90.62 194 VAL A O 1
ATOM 1528 N N . TYR A 1 195 ? -3.423 1.604 -12.552 1.00 89.31 195 TYR A N 1
ATOM 1529 C CA . TYR A 1 195 ? -2.103 1.442 -13.138 1.00 89.31 195 TYR A CA 1
ATOM 1530 C C . TYR A 1 195 ? -1.425 2.809 -13.231 1.00 89.31 195 TYR A C 1
ATOM 1532 O O . TYR A 1 195 ? -1.851 3.688 -13.981 1.00 89.31 195 TYR A O 1
ATOM 1540 N N . CYS A 1 196 ? -0.368 2.993 -12.451 1.00 87.31 196 CYS A N 1
ATOM 1541 C CA . CYS A 1 196 ? 0.407 4.220 -12.391 1.00 87.31 196 CYS A CA 1
ATOM 1542 C C . CYS A 1 196 ? 1.543 4.143 -13.413 1.00 87.31 196 CYS A C 1
ATOM 1544 O O . CYS A 1 196 ? 2.613 3.607 -13.123 1.00 87.31 196 CYS A O 1
ATOM 1546 N N . GLY A 1 197 ? 1.301 4.669 -14.613 1.00 84.06 197 GLY A N 1
ATOM 1547 C CA . GLY A 1 197 ? 2.310 4.817 -15.661 1.00 84.06 197 GLY A CA 1
ATOM 1548 C C . GLY A 1 197 ? 3.032 6.162 -15.598 1.00 84.06 197 GLY A C 1
ATOM 1549 O O . GLY A 1 197 ? 2.471 7.163 -15.151 1.00 84.06 197 GLY A O 1
ATOM 1550 N N . GLY A 1 198 ? 4.276 6.205 -16.074 1.00 71.06 198 GLY A N 1
ATOM 1551 C CA . GLY A 1 198 ? 4.913 7.477 -16.413 1.00 71.06 198 GLY A CA 1
ATOM 1552 C C . GLY A 1 198 ? 4.213 8.092 -17.626 1.00 71.06 198 GLY A C 1
ATOM 1553 O O . GLY A 1 198 ? 3.898 7.377 -18.577 1.00 71.06 198 GLY A O 1
ATOM 1554 N N . GLN A 1 199 ? 3.975 9.407 -17.627 1.00 58.47 199 GLN A N 1
ATOM 1555 C CA . GLN A 1 199 ? 3.647 10.076 -18.883 1.00 58.47 199 GLN A CA 1
ATOM 1556 C C . GLN A 1 199 ? 4.861 9.920 -19.799 1.00 58.47 199 GLN A C 1
ATOM 1558 O O . GLN A 1 199 ? 5.907 10.521 -19.553 1.00 58.47 199 GLN A O 1
ATOM 1563 N N . SER A 1 200 ? 4.739 9.118 -20.857 1.00 44.31 200 SER A N 1
ATOM 1564 C CA . SER A 1 200 ? 5.570 9.326 -22.032 1.00 44.31 200 SER A CA 1
ATOM 1565 C C . SER A 1 200 ? 5.303 10.765 -22.445 1.00 44.31 200 SER A C 1
ATOM 1567 O O . SER A 1 200 ? 4.177 11.114 -22.799 1.00 44.31 200 SER A O 1
ATOM 1569 N N . GLY A 1 201 ? 6.307 11.630 -22.283 1.00 38.66 201 GLY A N 1
ATOM 1570 C CA . GLY A 1 201 ? 6.230 12.994 -22.774 1.00 38.66 201 GLY A CA 1
ATOM 1571 C C . GLY A 1 201 ? 5.752 12.911 -24.211 1.00 38.66 201 GLY A C 1
ATOM 1572 O O . GLY A 1 201 ? 6.439 12.350 -25.062 1.00 38.66 201 GLY A O 1
ATOM 1573 N N . SER A 1 202 ? 4.534 13.386 -24.457 1.00 34.66 202 SER A N 1
ATOM 1574 C CA . SER A 1 202 ? 4.057 13.572 -25.807 1.00 34.66 202 SER A CA 1
ATOM 1575 C C . SER A 1 202 ? 4.992 14.618 -26.397 1.00 34.66 202 SER A C 1
ATOM 1577 O O . SER A 1 202 ? 4.890 15.805 -26.095 1.00 34.66 202 SER A O 1
ATOM 1579 N N . SER A 1 203 ? 5.964 14.173 -27.187 1.00 38.62 203 SER A N 1
ATOM 1580 C CA . SER A 1 203 ? 6.611 14.986 -28.204 1.00 38.62 203 SER A CA 1
ATOM 1581 C C . SER A 1 203 ? 5.553 15.328 -29.254 1.00 38.62 203 SER A C 1
ATOM 1583 O O . SER A 1 203 ? 5.571 14.837 -30.377 1.00 38.62 203 SER A O 1
ATOM 1585 N N . ALA A 1 204 ? 4.579 16.145 -28.859 1.00 35.41 204 ALA A N 1
ATOM 1586 C CA . ALA A 1 204 ? 3.566 16.699 -29.728 1.00 35.41 204 ALA A CA 1
ATOM 1587 C C . ALA A 1 204 ? 3.973 18.131 -30.077 1.00 35.41 204 ALA A C 1
ATOM 1589 O O . ALA A 1 204 ? 3.831 19.045 -29.271 1.00 35.41 204 ALA A O 1
ATOM 1590 N N . GLY A 1 205 ? 4.466 18.291 -31.305 1.00 28.89 205 GLY A N 1
ATOM 1591 C CA . GLY A 1 205 ? 4.346 19.537 -32.056 1.00 28.89 205 GLY A CA 1
ATOM 1592 C C . GLY A 1 205 ? 5.475 20.544 -31.879 1.00 28.89 205 GLY A C 1
ATOM 1593 O O . GLY A 1 205 ? 5.276 21.600 -31.293 1.00 28.89 205 GLY A O 1
ATOM 1594 N N . LEU A 1 206 ? 6.627 20.268 -32.494 1.00 31.70 206 LEU A N 1
ATOM 1595 C CA . LEU A 1 206 ? 7.342 21.336 -33.191 1.00 31.70 206 LEU A CA 1
ATOM 1596 C C . LEU A 1 206 ? 6.577 21.608 -34.492 1.00 31.70 206 LEU A C 1
ATOM 1598 O O . LEU A 1 206 ? 6.631 20.790 -35.409 1.00 31.70 206 LEU A O 1
ATOM 1602 N N . TYR A 1 207 ? 5.864 22.729 -34.533 1.00 39.47 207 TYR A N 1
ATOM 1603 C CA . TYR A 1 207 ? 5.674 23.547 -35.730 1.00 39.47 207 TYR A CA 1
ATOM 1604 C C . TYR A 1 207 ? 5.893 25.001 -35.326 1.00 39.47 207 TYR A C 1
ATOM 1606 O O . TYR A 1 207 ? 5.328 25.400 -34.283 1.00 39.47 207 TYR A O 1
#

Secondary structure (DSSP, 8-state):
------SS-HHHHHHHHHHHHHHTTT-EEEEEE-SSS-EEEEEEEE-SSHHHHHHHHHHHHHS-HHHHHHHHHHH-SGGGTS-HHHHHHHHHHHHHHTTT-PPEEPSSS-EE---S-EE-SSGGGGGG-TT-SEEEE--SSS--TT--EEEEETTEEEEEEEE-TT-----HHHHHHHHHHS-GGGGGSEEEEEEEE----------

pLDDT: mean 70.8, std 20.9, range [23.55, 94.12]

Organism: NCBI:txid179855

Radius of gyration: 18.31 Å; chains: 1; bounding box: 43×54×59 Å